Protein AF-A0A9Q8L6R6-F1 (afdb_monomer_lite)

Organism: Passalora fulva (NCBI:txid5499)

Sequence (302 aa):
MAATWIAVIFAATGVVAQDSPNANTATGTSAVSAAQATAATYNGSSKYKPGKYVRKHNPPVIYNANTNSRRLSYQKNLTKFYEDLENERLPQWSFITPNMTSDGHDTSVTTAGTWSKNFLQPLLSNEYFMRRTLVLLTFDENHTYNIGNRVFSILFGGAVPESLHGTTDKQYYNHYSDISTVEANWNLHTLGRWDVGANVFKIVADKTGDLYRACEGVSGDQPTTFLNSSFAGPFNTGFSSAAYPIPNLHAVSPNTGRTVLPSIAKQYRSSQDSTQMYYNDGVDIPDGQHPPKGYKVNTAAN

Radius of gyration: 20.0 Å; chains: 1; bounding box: 50×48×49 Å

Structure (mmCIF, N/CA/C/O backbone):
data_AF-A0A9Q8L6R6-F1
#
_entry.id   AF-A0A9Q8L6R6-F1
#
loop_
_atom_site.group_PDB
_atom_site.id
_atom_site.type_symbol
_atom_site.label_atom_id
_atom_site.label_alt_id
_atom_site.label_comp_id
_atom_site.label_asym_id
_atom_site.label_entity_id
_atom_site.label_seq_id
_atom_site.pdbx_PDB_ins_code
_atom_site.Cartn_x
_atom_site.Cartn_y
_atom_site.Cartn_z
_atom_site.occupancy
_atom_site.B_iso_or_equiv
_atom_site.auth_seq_id
_atom_site.auth_comp_id
_atom_site.auth_asym_id
_atom_site.auth_atom_id
_atom_site.pdbx_PDB_model_num
ATOM 1 N N . MET A 1 1 ? -13.011 -14.677 4.649 1.00 47.19 1 MET A N 1
ATOM 2 C CA . MET A 1 1 ? -14.022 -13.627 4.911 1.00 47.19 1 MET A CA 1
ATOM 3 C C . MET A 1 1 ? -13.336 -12.282 4.751 1.00 47.19 1 MET A C 1
ATOM 5 O O . MET A 1 1 ? -12.364 -12.059 5.459 1.00 47.19 1 MET A O 1
ATOM 9 N N . ALA A 1 2 ? -13.808 -11.425 3.847 1.00 58.88 2 ALA A N 1
ATOM 10 C CA . ALA A 1 2 ? -13.147 -10.157 3.545 1.00 58.88 2 ALA A CA 1
ATOM 11 C C . ALA A 1 2 ? -13.243 -9.160 4.715 1.00 58.88 2 ALA A C 1
ATOM 13 O O . ALA A 1 2 ? -14.306 -9.027 5.336 1.00 58.88 2 ALA A O 1
ATOM 14 N N . ALA A 1 3 ? -12.133 -8.515 5.065 1.00 50.66 3 ALA A N 1
ATOM 15 C CA . ALA A 1 3 ? -12.101 -7.347 5.945 1.00 50.66 3 ALA A CA 1
ATOM 16 C C . ALA A 1 3 ? -12.269 -6.055 5.128 1.00 50.66 3 ALA A C 1
ATOM 18 O O . ALA A 1 3 ? -11.857 -6.010 3.969 1.00 50.66 3 ALA A O 1
ATOM 19 N N . THR A 1 4 ? -12.836 -5.016 5.740 1.00 60.75 4 THR A N 1
ATOM 20 C CA . THR A 1 4 ? -12.685 -3.634 5.263 1.00 60.75 4 THR A CA 1
ATOM 21 C C . THR A 1 4 ? -11.256 -3.189 5.573 1.00 60.75 4 THR A C 1
ATOM 23 O O . THR A 1 4 ? -10.779 -3.431 6.678 1.00 60.75 4 THR A O 1
ATOM 26 N N . TRP A 1 5 ? -10.569 -2.549 4.631 1.00 44.69 5 TRP A N 1
ATOM 27 C CA . TRP A 1 5 ? -9.176 -2.122 4.773 1.00 44.69 5 TRP A CA 1
ATOM 28 C C . TRP A 1 5 ? -9.054 -0.598 4.795 1.00 44.69 5 TRP A C 1
ATOM 30 O O . TRP A 1 5 ? -9.571 0.087 3.909 1.00 44.69 5 TRP A O 1
ATOM 40 N N . ILE A 1 6 ? -8.340 -0.060 5.780 1.00 59.75 6 ILE A N 1
ATOM 41 C CA . ILE A 1 6 ? -8.005 1.362 5.856 1.00 59.75 6 ILE A CA 1
ATOM 42 C C . ILE A 1 6 ? -6.507 1.504 6.083 1.00 59.75 6 ILE A C 1
ATOM 44 O O . ILE A 1 6 ? -5.998 1.147 7.141 1.00 59.75 6 ILE A O 1
ATOM 48 N N . ALA A 1 7 ? -5.817 2.095 5.116 1.00 59.25 7 ALA A N 1
ATOM 49 C CA . ALA A 1 7 ? -4.458 2.571 5.307 1.00 59.25 7 ALA A CA 1
ATOM 50 C C . ALA A 1 7 ? -4.504 4.051 5.697 1.00 59.25 7 ALA A C 1
ATOM 52 O O . ALA A 1 7 ? -5.041 4.881 4.958 1.00 59.25 7 ALA A O 1
ATOM 53 N N . VAL A 1 8 ? -3.957 4.384 6.863 1.00 60.84 8 VAL A N 1
ATOM 54 C CA . VAL A 1 8 ? -3.665 5.758 7.272 1.00 60.84 8 VAL A CA 1
ATOM 55 C C . VAL A 1 8 ? -2.161 5.957 7.148 1.00 60.84 8 VAL A C 1
ATOM 57 O O . VAL A 1 8 ? -1.388 5.393 7.926 1.00 60.84 8 VAL A O 1
ATOM 60 N N . ILE A 1 9 ? -1.760 6.741 6.150 1.00 58.84 9 ILE A N 1
ATOM 61 C CA . ILE A 1 9 ? -0.358 6.934 5.781 1.00 58.84 9 ILE A CA 1
ATOM 62 C C . ILE A 1 9 ? 0.058 8.369 6.068 1.00 58.84 9 ILE A C 1
ATOM 64 O O . ILE A 1 9 ? -0.557 9.323 5.587 1.00 58.84 9 ILE A O 1
ATOM 68 N N . PHE A 1 10 ? 1.119 8.500 6.851 1.00 52.75 10 PHE A N 1
ATOM 69 C CA . PHE A 1 10 ? 1.768 9.756 7.199 1.00 52.75 10 PHE A CA 1
ATOM 70 C C . PHE A 1 10 ? 2.963 9.975 6.280 1.00 52.75 10 PHE A C 1
ATOM 72 O O . PHE A 1 10 ? 3.660 9.020 5.950 1.00 52.75 10 PHE A O 1
ATOM 79 N N . ALA A 1 11 ? 3.199 11.223 5.888 1.00 42.31 11 ALA A N 1
ATOM 80 C CA . ALA A 1 11 ? 4.440 11.585 5.232 1.00 42.31 11 ALA A CA 1
ATOM 81 C C . ALA A 1 11 ? 5.522 11.793 6.294 1.00 42.31 11 ALA A C 1
ATOM 83 O O . ALA A 1 11 ? 5.380 12.657 7.163 1.00 42.31 11 ALA A O 1
ATOM 84 N N . ALA A 1 12 ? 6.600 11.024 6.245 1.00 41.59 12 ALA A N 1
ATOM 85 C CA . ALA A 1 12 ? 7.816 11.394 6.935 1.00 41.59 12 ALA A CA 1
ATOM 86 C C . ALA A 1 12 ? 8.500 12.548 6.200 1.00 41.59 12 ALA A C 1
ATOM 88 O O . ALA A 1 12 ? 8.293 12.801 5.015 1.00 41.59 12 ALA A O 1
ATOM 89 N N . THR A 1 13 ? 9.268 13.323 6.954 1.00 36.75 13 THR A N 1
ATOM 90 C CA . THR A 1 13 ? 9.976 14.498 6.455 1.00 36.75 13 THR A CA 1
ATOM 91 C C . THR A 1 13 ? 10.922 14.126 5.313 1.00 36.75 13 THR A C 1
ATOM 93 O O . THR A 1 13 ? 11.750 13.236 5.485 1.00 36.75 13 THR A O 1
ATOM 96 N N . GLY A 1 14 ? 10.836 14.840 4.182 1.00 33.94 14 GLY A N 1
ATOM 97 C CA . GLY A 1 14 ? 11.663 14.527 3.020 1.00 33.94 14 GLY A CA 1
ATOM 98 C C . GLY A 1 14 ? 11.472 15.406 1.784 1.00 33.94 14 GLY A C 1
ATOM 99 O O . GLY A 1 14 ? 10.465 15.343 1.078 1.00 33.94 14 GLY A O 1
ATOM 100 N N . VAL A 1 15 ? 12.454 16.263 1.503 1.00 27.42 15 VAL A N 1
ATOM 101 C CA . VAL A 1 15 ? 12.431 17.253 0.418 1.00 27.42 15 VAL A CA 1
ATOM 102 C C . VAL A 1 15 ? 12.938 16.641 -0.889 1.00 27.42 15 VAL A C 1
ATOM 104 O O . VAL A 1 15 ? 14.123 16.367 -1.031 1.00 27.42 15 VAL A O 1
ATOM 107 N N . VAL A 1 16 ? 12.081 16.611 -1.909 1.00 26.94 16 VAL A N 1
ATOM 108 C CA . VAL A 1 16 ? 12.491 17.099 -3.232 1.00 26.94 16 VAL A CA 1
ATOM 109 C C . VAL A 1 16 ? 11.616 18.308 -3.521 1.00 26.94 16 VAL A C 1
ATOM 111 O O . VAL A 1 16 ? 10.394 18.196 -3.659 1.00 26.94 16 VAL A O 1
ATOM 114 N N . ALA A 1 17 ? 12.233 19.487 -3.551 1.00 28.95 17 ALA A N 1
ATOM 115 C CA . ALA A 1 17 ? 11.620 20.657 -4.147 1.00 28.95 17 ALA A CA 1
ATOM 116 C C . ALA A 1 17 ? 11.376 20.329 -5.627 1.00 28.95 17 ALA A C 1
ATOM 118 O O . ALA A 1 17 ? 12.315 20.202 -6.405 1.00 28.95 17 ALA A O 1
ATOM 119 N N . GLN A 1 18 ? 10.117 20.136 -6.019 1.00 29.48 18 GLN A N 1
ATOM 120 C CA . GLN A 1 18 ? 9.732 20.346 -7.408 1.00 29.48 18 GLN A CA 1
ATOM 121 C C . GLN A 1 18 ? 9.341 21.814 -7.526 1.00 29.48 18 GLN A C 1
ATOM 123 O O . GLN A 1 18 ? 8.323 22.228 -6.971 1.00 29.48 18 GLN A O 1
ATOM 128 N N . ASP A 1 19 ? 10.141 22.577 -8.266 1.00 28.47 19 ASP A N 1
ATOM 129 C CA . ASP A 1 19 ? 10.035 24.030 -8.462 1.00 28.47 19 ASP A CA 1
ATOM 130 C C . ASP A 1 19 ? 8.742 24.511 -9.150 1.00 28.47 19 ASP A C 1
ATOM 132 O O . ASP A 1 19 ? 8.650 25.661 -9.568 1.00 28.47 19 ASP A O 1
ATOM 136 N N . SER A 1 20 ? 7.701 23.682 -9.276 1.00 28.38 20 SER A N 1
ATOM 137 C CA . SER A 1 20 ? 6.391 24.094 -9.799 1.00 28.38 20 SER A CA 1
ATOM 138 C C . SER A 1 20 ? 5.283 23.070 -9.490 1.00 28.38 20 SER A C 1
ATOM 140 O O . SER A 1 20 ? 4.836 22.356 -10.390 1.00 28.38 20 SER A O 1
ATOM 142 N N . PRO A 1 21 ? 4.732 23.016 -8.260 1.00 34.41 21 PRO A N 1
ATOM 143 C CA . PRO A 1 21 ? 3.568 22.170 -7.950 1.00 34.41 21 PRO A CA 1
ATOM 144 C C . PRO A 1 21 ? 2.279 22.612 -8.677 1.00 34.41 21 PRO A C 1
ATOM 146 O O . PRO A 1 21 ? 1.278 21.896 -8.664 1.00 34.41 21 PRO A O 1
ATOM 149 N N . ASN A 1 22 ? 2.303 23.777 -9.336 1.00 33.28 22 ASN A N 1
ATOM 150 C CA . ASN A 1 22 ? 1.137 24.426 -9.937 1.00 33.28 22 ASN A CA 1
ATOM 151 C C . ASN A 1 22 ? 0.990 24.201 -11.451 1.00 33.28 22 ASN A C 1
ATOM 153 O O . ASN A 1 22 ? -0.008 24.632 -12.018 1.00 33.28 22 ASN A O 1
ATOM 157 N N . ALA A 1 23 ? 1.942 23.545 -12.123 1.00 27.45 23 ALA A N 1
ATOM 158 C CA . ALA A 1 23 ? 1.936 23.477 -13.589 1.00 27.45 23 ALA A CA 1
ATOM 159 C C . ALA A 1 23 ? 0.941 22.456 -14.180 1.00 27.45 23 ALA A C 1
ATOM 161 O O . ALA A 1 23 ? 0.665 22.507 -15.371 1.00 27.45 23 ALA A O 1
ATOM 162 N N . ASN A 1 24 ? 0.379 21.550 -13.368 1.00 30.48 24 ASN A N 1
ATOM 163 C CA . ASN A 1 24 ? -0.589 20.533 -13.814 1.00 30.48 24 ASN A CA 1
ATOM 164 C C . ASN A 1 24 ? -1.697 20.271 -12.773 1.00 30.48 24 ASN A C 1
ATOM 166 O O . ASN A 1 24 ? -2.185 19.145 -12.637 1.00 30.48 24 ASN A O 1
ATOM 170 N 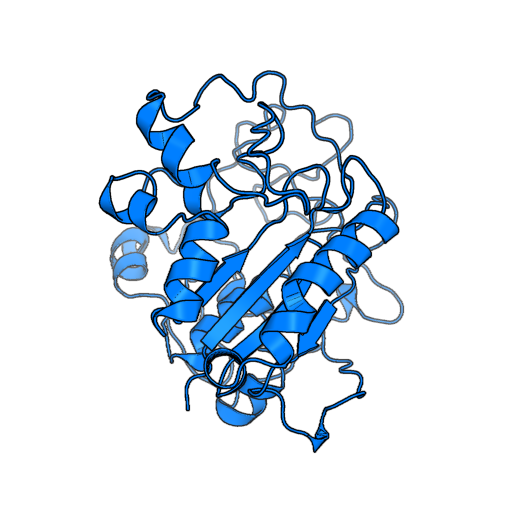N . THR A 1 25 ? -2.064 21.282 -11.978 1.00 29.42 25 THR A N 1
ATOM 171 C CA . THR A 1 25 ? -3.251 21.212 -11.115 1.00 29.42 25 THR A CA 1
ATOM 172 C C . THR A 1 25 ? -4.482 20.943 -11.974 1.00 29.42 25 THR A C 1
ATOM 174 O O . THR A 1 25 ? -4.606 21.486 -13.067 1.00 29.42 25 THR A O 1
ATOM 177 N N . ALA A 1 26 ? -5.394 20.091 -11.493 1.00 27.12 26 ALA A N 1
ATOM 178 C CA . ALA A 1 26 ? -6.715 19.937 -12.092 1.00 27.12 26 ALA A CA 1
ATOM 179 C C . ALA A 1 26 ? -7.306 21.342 -12.299 1.00 27.12 26 ALA A C 1
ATOM 181 O O . ALA A 1 26 ? -7.561 22.057 -11.330 1.00 27.12 26 ALA A O 1
ATOM 182 N N . THR A 1 27 ? -7.428 21.761 -13.559 1.00 27.31 27 THR A N 1
ATOM 183 C CA . THR A 1 27 ? -7.609 23.156 -13.994 1.00 27.31 27 THR A CA 1
ATOM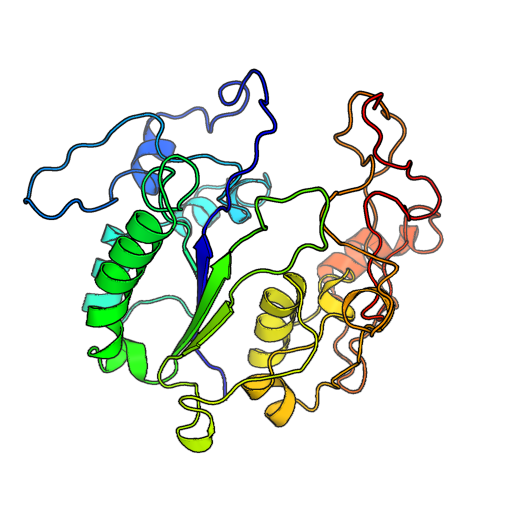 184 C C . THR A 1 27 ? -9.038 23.668 -13.795 1.00 27.31 27 THR A C 1
ATOM 186 O O . THR A 1 27 ? -9.594 24.364 -14.638 1.00 27.31 27 THR A O 1
ATOM 189 N N . GLY A 1 28 ? -9.659 23.334 -12.667 1.00 25.95 28 GLY A N 1
ATOM 190 C CA . GLY A 1 28 ? -10.978 23.821 -12.302 1.00 25.95 28 GLY A CA 1
ATOM 191 C C . GLY A 1 28 ? -11.103 23.952 -10.794 1.00 25.95 28 GLY A C 1
ATOM 192 O O . GLY A 1 28 ? -11.046 22.965 -10.061 1.00 25.95 28 GLY A O 1
ATOM 193 N N . THR A 1 29 ? -11.338 25.178 -10.337 1.00 30.89 29 THR A N 1
ATOM 194 C CA . THR A 1 29 ? -11.596 25.577 -8.943 1.00 30.89 29 THR A CA 1
ATOM 195 C C . THR A 1 29 ? -12.694 24.733 -8.268 1.00 30.89 29 THR A C 1
ATOM 197 O O . THR A 1 29 ? -12.720 24.598 -7.045 1.00 30.89 29 THR A O 1
ATOM 200 N N . SER A 1 30 ? -13.571 24.112 -9.063 1.00 32.19 30 SER A N 1
ATOM 201 C CA . SER A 1 30 ? -14.653 23.209 -8.653 1.00 32.19 30 SER A CA 1
ATOM 202 C C . SER A 1 30 ? -14.209 21.777 -8.304 1.00 32.19 30 SER A C 1
ATOM 204 O O . SER A 1 30 ? -14.839 21.137 -7.469 1.00 32.19 30 SER A O 1
ATOM 206 N N . ALA A 1 31 ? -13.122 21.260 -8.887 1.00 30.58 31 ALA A N 1
ATOM 207 C CA . ALA A 1 31 ? -12.607 19.917 -8.575 1.00 30.58 31 ALA A CA 1
ATOM 208 C C . ALA A 1 31 ? -11.730 19.915 -7.308 1.00 30.58 31 ALA A C 1
ATOM 210 O O . ALA A 1 31 ? -11.707 18.953 -6.543 1.00 30.58 31 ALA A O 1
ATOM 211 N N . VAL A 1 32 ? -11.049 21.037 -7.064 1.00 31.55 32 VAL A N 1
ATOM 212 C CA . VAL A 1 32 ? -10.181 21.277 -5.902 1.00 31.55 32 VAL A CA 1
ATOM 213 C C . VAL A 1 32 ? -10.998 21.451 -4.613 1.00 31.55 32 VAL A C 1
ATOM 215 O O . VAL A 1 32 ? -10.617 20.947 -3.559 1.00 31.55 32 VAL A O 1
ATOM 218 N N . SER A 1 33 ? -12.173 22.078 -4.699 1.00 29.05 33 SER A N 1
ATOM 219 C CA . SER A 1 33 ? -13.068 22.308 -3.555 1.00 29.05 33 SER A CA 1
ATOM 220 C C . SER A 1 33 ? -13.707 21.022 -3.004 1.00 29.05 33 SER A C 1
ATOM 222 O O . SER A 1 33 ? -13.964 20.942 -1.804 1.00 29.05 33 SER A O 1
ATOM 224 N N . ALA A 1 34 ? -13.884 19.981 -3.825 1.00 32.78 34 ALA A N 1
ATOM 225 C CA . ALA A 1 34 ? -14.438 18.699 -3.380 1.00 32.78 34 ALA A CA 1
ATOM 226 C C . ALA A 1 34 ? -13.438 17.865 -2.549 1.00 32.78 34 ALA A C 1
ATOM 228 O O . ALA A 1 34 ? -13.813 17.289 -1.525 1.00 32.78 34 ALA A O 1
ATOM 229 N N . ALA A 1 35 ? -12.154 17.855 -2.930 1.00 31.38 35 ALA A N 1
ATOM 230 C CA . ALA A 1 35 ? -11.113 17.101 -2.223 1.00 31.38 35 ALA A CA 1
ATOM 231 C C . ALA A 1 35 ? -10.541 17.840 -0.992 1.00 31.38 35 ALA A C 1
ATOM 233 O O . ALA A 1 35 ? -10.073 17.197 -0.056 1.00 31.38 35 ALA A O 1
ATOM 234 N N . GLN A 1 36 ? -10.588 19.180 -0.958 1.00 35.06 36 GLN A N 1
ATOM 235 C CA . GLN A 1 36 ? -9.862 19.989 0.039 1.00 35.06 36 GLN A CA 1
ATOM 236 C C . GLN A 1 36 ? -10.677 20.514 1.227 1.00 35.06 36 GLN A C 1
ATOM 238 O O . GLN A 1 36 ? -10.094 21.115 2.128 1.00 35.06 36 GLN A O 1
ATOM 243 N N . ALA A 1 37 ? -11.998 20.332 1.277 1.00 28.77 37 ALA A N 1
ATOM 244 C CA . ALA A 1 37 ? -12.793 21.101 2.233 1.00 28.77 37 ALA A CA 1
ATOM 245 C C . ALA A 1 37 ? -12.561 20.769 3.723 1.00 28.77 37 ALA A C 1
ATOM 247 O O . ALA A 1 37 ? -12.892 21.612 4.550 1.00 28.77 37 ALA A O 1
ATOM 248 N N . THR A 1 38 ? -12.034 19.604 4.133 1.00 37.09 38 THR A N 1
ATOM 249 C CA . THR A 1 38 ? -12.224 19.189 5.542 1.00 37.09 38 THR A CA 1
ATOM 250 C C . THR A 1 38 ? -11.038 18.429 6.142 1.00 37.09 38 THR A C 1
ATOM 252 O O . THR A 1 38 ? -11.041 17.205 6.264 1.00 37.09 38 THR A O 1
ATOM 255 N N . ALA A 1 39 ? -10.039 19.182 6.597 1.00 31.67 39 ALA A N 1
ATOM 256 C CA . ALA A 1 39 ? -9.386 18.860 7.859 1.00 31.67 39 ALA A CA 1
ATOM 257 C C . ALA A 1 39 ? -10.134 19.646 8.943 1.00 31.67 39 ALA A C 1
ATOM 259 O O . ALA A 1 39 ? -10.046 20.872 8.996 1.00 31.67 39 ALA A O 1
ATOM 260 N N . ALA A 1 40 ? -10.935 18.961 9.758 1.00 32.47 40 ALA A N 1
ATOM 261 C CA . ALA A 1 40 ? -11.597 19.593 10.888 1.00 32.47 40 ALA A CA 1
ATOM 262 C C . ALA A 1 40 ? -10.538 19.946 11.942 1.00 32.47 40 ALA A C 1
ATOM 264 O O . ALA A 1 40 ? -9.970 19.064 12.582 1.00 32.47 40 ALA A O 1
ATOM 265 N N . THR A 1 41 ? -10.259 21.234 12.138 1.00 33.19 41 THR A N 1
ATOM 266 C CA . THR A 1 41 ? -9.715 21.695 13.417 1.00 33.19 41 THR A CA 1
ATOM 267 C C . THR A 1 41 ? -10.865 21.801 14.409 1.00 33.19 41 THR A C 1
ATOM 269 O O . THR A 1 41 ? -11.880 22.435 14.117 1.00 33.19 41 THR A O 1
ATOM 272 N N . TYR A 1 42 ? -10.686 21.184 15.573 1.00 36.09 42 TYR A N 1
ATOM 273 C CA . TYR A 1 42 ? -11.528 21.274 16.763 1.00 36.09 42 TYR A CA 1
ATOM 274 C C . TYR A 1 42 ? -11.700 22.743 17.199 1.00 36.09 42 TYR A C 1
ATOM 276 O O . TYR A 1 42 ? -10.917 23.227 18.006 1.00 36.09 42 TYR A O 1
ATOM 284 N N . ASN A 1 43 ? -12.635 23.484 16.581 1.00 32.53 43 ASN A N 1
ATOM 285 C CA . ASN A 1 43 ? -13.315 24.667 17.148 1.00 32.53 43 ASN A CA 1
ATOM 286 C C . ASN A 1 43 ? -14.445 25.252 16.260 1.00 32.53 43 ASN A C 1
ATOM 288 O O . ASN A 1 43 ? -14.659 26.464 16.232 1.00 32.53 43 ASN A O 1
ATOM 292 N N . GLY A 1 44 ? -15.148 24.433 15.468 1.00 34.66 44 GLY A N 1
ATOM 293 C CA . GLY A 1 44 ? -16.364 24.886 14.763 1.00 34.66 44 GLY A CA 1
ATOM 294 C C . GLY A 1 44 ? -16.180 26.018 13.738 1.00 34.66 44 GLY A C 1
ATOM 295 O O . GLY A 1 44 ? -17.154 26.651 13.350 1.00 34.66 44 GLY A O 1
ATOM 296 N N . SER A 1 45 ? -14.955 26.287 13.276 1.00 32.66 45 SER A N 1
ATOM 297 C CA . SER A 1 45 ? -14.673 27.283 12.234 1.00 32.66 45 SER A CA 1
ATOM 298 C C . SER A 1 45 ? -13.966 26.619 11.053 1.00 32.66 45 SER A C 1
ATOM 300 O O . SER A 1 45 ? -12.846 26.126 11.203 1.00 32.66 45 SER A O 1
ATOM 302 N N . SER A 1 46 ? -14.581 26.628 9.867 1.00 35.81 46 SER A N 1
ATOM 303 C CA . SER A 1 46 ? -13.963 26.179 8.615 1.00 35.81 46 SER A CA 1
ATOM 304 C C . SER A 1 46 ? -12.863 27.155 8.188 1.00 35.81 46 SER A C 1
ATOM 306 O O . SER A 1 46 ? -13.088 28.072 7.400 1.00 35.81 46 SER A O 1
ATOM 308 N N . LYS A 1 47 ? -11.649 26.988 8.714 1.00 36.31 47 LYS A N 1
ATOM 309 C CA . LYS A 1 47 ? -10.472 27.706 8.213 1.00 36.31 47 LYS A CA 1
ATOM 310 C C . LYS A 1 47 ? -9.762 26.843 7.176 1.00 36.31 47 LYS A C 1
ATOM 312 O O . LYS A 1 47 ? -8.723 26.253 7.460 1.00 36.31 47 LYS A O 1
ATOM 317 N N . TYR A 1 48 ? -10.330 26.778 5.971 1.00 37.81 48 TYR A N 1
ATOM 318 C CA . TYR A 1 48 ? -9.582 26.383 4.776 1.00 37.81 48 TYR A CA 1
ATOM 319 C C . TYR A 1 48 ? -8.278 27.194 4.739 1.00 37.81 48 TYR A C 1
ATOM 321 O O . TYR A 1 48 ? -8.310 28.425 4.697 1.00 37.81 48 TYR A O 1
ATOM 329 N N . LYS A 1 49 ? -7.131 26.511 4.814 1.00 40.44 49 LYS A N 1
ATOM 330 C CA . LYS A 1 49 ? -5.821 27.112 4.559 1.00 40.44 49 LYS A CA 1
ATOM 331 C C . LYS A 1 49 ? -5.326 26.591 3.207 1.00 40.44 49 LYS A C 1
ATOM 333 O O . LYS A 1 49 ? -4.992 25.405 3.127 1.00 40.44 49 LYS A O 1
ATOM 338 N N . PRO A 1 50 ? -5.278 27.435 2.160 1.00 44.66 50 PRO A N 1
ATOM 339 C CA . PRO A 1 50 ? -4.595 27.098 0.916 1.00 44.66 50 PRO A CA 1
ATOM 340 C C . PRO A 1 50 ? -3.197 26.523 1.198 1.00 44.66 50 PRO A C 1
ATOM 342 O O . PRO A 1 50 ? -2.503 26.999 2.097 1.00 44.66 50 PRO A O 1
ATOM 345 N N . GLY A 1 51 ? -2.783 25.500 0.444 1.00 52.69 51 GLY A N 1
ATOM 346 C CA . GLY A 1 51 ? -1.408 24.979 0.483 1.00 52.69 51 GLY A CA 1
ATOM 347 C C . GLY A 1 51 ? -1.106 23.874 1.505 1.00 52.69 51 GLY A C 1
ATOM 348 O O . GLY A 1 51 ? 0.061 23.568 1.714 1.00 52.69 51 GLY A O 1
ATOM 349 N N . LYS A 1 52 ? -2.112 23.262 2.149 1.00 64.62 52 LYS A N 1
ATOM 350 C CA . LYS A 1 52 ? -1.900 22.135 3.092 1.00 64.62 52 LYS A CA 1
ATOM 351 C C . LYS A 1 52 ? -2.174 20.742 2.526 1.00 64.62 52 LYS A C 1
ATOM 353 O O . LYS A 1 52 ? -1.813 19.753 3.154 1.00 64.62 52 LYS A O 1
ATOM 358 N N . TYR A 1 53 ? -2.771 20.662 1.342 1.00 69.56 53 TYR A N 1
ATOM 359 C CA . TYR A 1 53 ? -2.838 19.438 0.550 1.00 69.56 53 TYR A CA 1
ATOM 360 C C . TYR A 1 53 ? -1.711 19.445 -0.481 1.00 69.56 53 TYR A C 1
ATOM 362 O O . TYR A 1 53 ? -1.526 20.450 -1.169 1.00 69.56 53 TYR A O 1
ATOM 370 N N . VAL A 1 54 ? -1.022 18.315 -0.640 1.00 68.12 54 VAL A N 1
ATOM 371 C CA . VAL A 1 54 ? -0.034 18.123 -1.704 1.00 68.12 54 VAL A CA 1
ATOM 372 C C . VAL A 1 54 ? -0.373 16.879 -2.517 1.00 68.12 54 VAL A C 1
ATOM 374 O O . VAL A 1 54 ? -0.582 15.795 -1.978 1.00 68.12 54 VAL A O 1
ATOM 377 N N . ARG A 1 55 ? -0.409 17.030 -3.847 1.00 73.00 55 ARG A N 1
ATOM 378 C CA . ARG A 1 55 ? -0.739 15.939 -4.781 1.00 73.00 55 ARG A CA 1
ATOM 379 C C . ARG A 1 55 ? 0.190 14.733 -4.620 1.00 73.00 55 ARG A C 1
ATOM 381 O O . ARG A 1 55 ? -0.260 13.602 -4.766 1.00 73.00 55 ARG A O 1
ATOM 388 N N . LYS A 1 56 ? 1.464 14.980 -4.293 1.00 72.56 56 LYS A N 1
ATOM 389 C CA . LYS A 1 56 ? 2.481 13.940 -4.095 1.00 72.56 56 LYS A CA 1
ATOM 390 C C . LYS A 1 56 ? 2.139 12.944 -2.977 1.00 72.56 56 LYS A C 1
ATOM 392 O O . LYS A 1 56 ? 2.569 11.806 -3.072 1.00 72.56 56 LYS A O 1
ATOM 397 N N . HIS A 1 57 ? 1.319 13.324 -1.990 1.00 75.31 57 HIS A N 1
ATOM 398 C CA . HIS A 1 57 ? 0.878 12.422 -0.914 1.00 75.31 57 HIS A CA 1
ATOM 399 C C . HIS A 1 57 ? -0.524 11.827 -1.163 1.00 75.31 57 HIS A C 1
ATOM 401 O O . HIS A 1 57 ? -1.122 11.257 -0.262 1.00 75.31 57 HIS A O 1
ATOM 407 N N . ASN A 1 58 ? -1.089 11.950 -2.371 1.00 76.00 58 ASN A N 1
ATOM 408 C CA . ASN A 1 58 ? -2.352 11.304 -2.753 1.00 76.00 58 ASN A CA 1
ATOM 409 C C . ASN A 1 58 ? -2.111 10.420 -3.990 1.00 76.00 58 ASN A C 1
ATOM 411 O O . ASN A 1 58 ? -2.390 10.843 -5.116 1.00 76.00 58 ASN A O 1
ATOM 415 N N . PRO A 1 59 ? -1.579 9.195 -3.813 1.00 79.25 59 PRO A N 1
ATOM 416 C CA . PRO A 1 59 ? -1.183 8.342 -4.930 1.00 79.25 59 PRO A CA 1
ATOM 417 C C . PRO A 1 59 ? -2.290 8.085 -5.968 1.00 79.25 59 PRO A C 1
ATOM 419 O O . PRO A 1 59 ? -1.997 8.163 -7.166 1.00 79.25 59 PRO A O 1
ATOM 422 N N . PRO A 1 60 ? -3.570 7.857 -5.586 1.00 75.81 60 PRO A N 1
ATOM 423 C CA . PRO A 1 60 ? -4.636 7.643 -6.562 1.00 75.81 60 PRO A CA 1
ATOM 424 C C . PRO A 1 60 ? -4.778 8.754 -7.609 1.00 75.81 60 PRO A C 1
ATOM 426 O O . PRO A 1 60 ? -5.012 8.440 -8.776 1.00 75.81 60 PRO A O 1
ATOM 429 N N . VAL A 1 61 ? -4.603 10.031 -7.247 1.00 76.81 61 VAL A N 1
ATOM 430 C CA . VAL A 1 61 ? -4.795 11.165 -8.177 1.00 76.81 61 VAL A CA 1
ATOM 431 C C . VAL A 1 61 ? -3.573 11.457 -9.060 1.00 76.81 61 VAL A C 1
ATOM 433 O O . VAL A 1 61 ? -3.616 12.313 -9.950 1.00 76.81 61 VAL A O 1
ATOM 436 N N . ILE A 1 62 ? -2.449 10.774 -8.836 1.00 75.94 62 ILE A N 1
ATOM 437 C CA . ILE A 1 62 ? -1.239 10.970 -9.647 1.00 75.94 62 ILE A CA 1
ATOM 438 C C . ILE A 1 62 ? -1.483 10.502 -11.091 1.00 75.94 62 ILE A C 1
ATOM 440 O O . ILE A 1 62 ? -0.996 11.124 -12.033 1.00 75.94 62 ILE A O 1
ATOM 444 N N . TYR A 1 63 ? -2.320 9.484 -11.288 1.00 75.00 63 TYR A N 1
ATOM 445 C CA . TYR A 1 63 ? -2.579 8.892 -12.598 1.00 75.00 63 TYR A CA 1
ATOM 446 C C . TYR A 1 63 ? -3.774 9.535 -13.310 1.00 75.00 63 TYR A C 1
ATOM 448 O O . TYR A 1 63 ? -4.883 9.554 -12.779 1.00 75.00 63 TYR A O 1
ATOM 456 N N . ASN A 1 64 ? -3.593 9.959 -14.567 1.00 77.75 64 ASN A N 1
ATOM 457 C CA . ASN A 1 64 ? -4.665 10.552 -15.389 1.00 77.75 64 ASN A CA 1
ATOM 458 C C . ASN A 1 64 ? -5.888 9.629 -15.555 1.00 77.75 64 ASN A C 1
ATOM 460 O O . ASN A 1 64 ? -7.018 10.093 -15.659 1.00 77.75 64 ASN A O 1
ATOM 464 N N . ALA A 1 65 ? -5.699 8.307 -15.522 1.00 77.25 65 ALA A N 1
ATOM 465 C CA . ALA A 1 65 ? -6.812 7.353 -15.552 1.00 77.25 65 ALA A CA 1
ATOM 466 C C . ALA A 1 65 ? -7.790 7.521 -14.365 1.00 77.25 65 ALA A C 1
ATOM 468 O O . ALA A 1 65 ? -8.953 7.117 -14.454 1.00 77.25 65 ALA A O 1
ATOM 469 N N . ASN A 1 66 ? -7.339 8.154 -13.278 1.00 74.19 66 ASN A N 1
ATOM 470 C CA . ASN A 1 66 ? -8.094 8.395 -12.054 1.00 74.19 66 ASN A CA 1
ATOM 471 C C . ASN A 1 66 ? -8.616 9.836 -11.920 1.00 74.19 66 ASN A C 1
ATOM 473 O O . ASN A 1 66 ? -9.107 10.201 -10.853 1.00 74.19 66 ASN A O 1
ATOM 477 N N . THR A 1 67 ? -8.556 10.653 -12.978 1.00 78.88 67 THR A N 1
ATOM 478 C CA . THR A 1 67 ? -8.977 12.067 -12.927 1.00 78.88 67 THR A CA 1
ATOM 479 C C . THR A 1 67 ? -10.280 12.370 -13.674 1.00 78.88 67 THR A C 1
ATOM 481 O O . THR A 1 67 ? -10.683 13.527 -13.756 1.00 78.88 67 THR A O 1
ATOM 484 N N . ASN A 1 68 ? -11.001 11.360 -14.175 1.00 81.12 68 ASN A N 1
ATOM 485 C CA . ASN A 1 68 ? -12.368 11.569 -14.674 1.00 81.12 68 ASN A CA 1
ATOM 486 C C . ASN A 1 68 ? -13.364 11.804 -13.522 1.00 81.12 68 ASN A C 1
ATOM 488 O O . ASN A 1 68 ? -13.114 11.397 -12.387 1.00 81.12 68 ASN A O 1
ATOM 492 N N . SER A 1 69 ? -14.526 12.398 -13.815 1.00 80.44 69 SER A N 1
ATOM 493 C CA . SER A 1 69 ? -15.513 12.802 -12.799 1.00 80.44 69 SER A CA 1
ATOM 494 C C . SER A 1 69 ? -15.924 11.671 -11.853 1.00 80.44 69 SER A C 1
ATOM 496 O O . SER A 1 69 ? -16.045 11.885 -10.649 1.00 80.44 69 SER A O 1
ATOM 498 N N . ARG A 1 70 ? -16.083 10.444 -12.367 1.00 79.81 70 ARG A N 1
ATOM 499 C CA . ARG A 1 70 ? -16.420 9.282 -11.536 1.00 79.81 70 ARG A CA 1
ATOM 500 C C . ARG A 1 70 ? -15.271 8.912 -10.598 1.00 79.81 70 ARG A C 1
ATOM 502 O O . ARG A 1 70 ? -15.510 8.673 -9.421 1.00 79.81 70 ARG A O 1
ATOM 509 N N . ARG A 1 71 ? -14.031 8.877 -11.083 1.00 79.38 71 ARG A N 1
ATOM 510 C CA . ARG A 1 71 ? -12.853 8.545 -10.262 1.00 79.38 71 ARG A CA 1
ATOM 511 C C . ARG A 1 71 ? -12.552 9.623 -9.224 1.00 79.38 71 ARG A C 1
ATOM 513 O O . ARG A 1 71 ? -12.243 9.286 -8.086 1.00 79.38 71 ARG A O 1
ATOM 520 N N . LEU A 1 72 ? -12.724 10.893 -9.584 1.00 78.75 72 LEU A N 1
ATOM 521 C CA . LEU A 1 72 ? -12.619 12.010 -8.647 1.00 78.75 72 LEU A CA 1
ATOM 522 C C . LEU A 1 72 ? -13.700 11.948 -7.559 1.00 78.75 72 LEU A C 1
ATOM 524 O O . LEU A 1 72 ? -13.418 12.295 -6.420 1.00 78.75 72 LEU A O 1
ATOM 528 N N . SER A 1 73 ? -14.899 11.430 -7.854 1.00 78.38 73 SER A N 1
ATOM 529 C CA . SER A 1 73 ? -15.953 11.258 -6.836 1.00 78.38 73 SER A CA 1
ATOM 530 C C . SER A 1 73 ? -15.595 10.258 -5.722 1.00 78.38 73 SER A C 1
ATOM 532 O O . SER A 1 73 ? -16.199 10.284 -4.650 1.00 78.38 73 SER A O 1
ATOM 534 N N . TYR A 1 74 ? -14.596 9.397 -5.950 1.00 76.62 74 TYR A N 1
ATOM 535 C CA . TYR A 1 74 ? -14.060 8.483 -4.936 1.00 76.62 74 TYR A CA 1
ATOM 536 C C . TYR A 1 74 ? -12.985 9.132 -4.055 1.00 76.62 74 TYR A C 1
ATOM 538 O O . TYR A 1 74 ? -12.630 8.576 -3.021 1.00 76.62 74 TYR A O 1
ATOM 546 N N . GLN A 1 75 ? -12.480 10.307 -4.434 1.00 78.75 75 GLN A N 1
ATOM 547 C CA . GLN A 1 75 ? -11.460 11.041 -3.690 1.00 78.75 75 GLN A CA 1
ATOM 548 C C . GLN A 1 75 ? -12.149 12.028 -2.753 1.00 78.75 75 GLN A C 1
ATOM 550 O O . GLN A 1 75 ? -12.528 13.137 -3.131 1.00 78.75 75 GLN A O 1
ATOM 555 N N . LYS A 1 76 ? -12.370 11.568 -1.526 1.00 74.81 76 LYS A N 1
ATOM 556 C CA . LYS A 1 76 ? -13.195 12.243 -0.529 1.00 74.81 76 LYS A CA 1
ATOM 557 C C . LYS A 1 76 ? -12.340 12.911 0.545 1.00 74.81 76 LYS A C 1
ATOM 559 O O . LYS A 1 76 ? -11.242 12.463 0.858 1.00 74.81 76 LYS A O 1
ATOM 564 N N . ASN A 1 77 ? -12.880 13.973 1.129 1.00 74.69 77 ASN A N 1
ATOM 565 C CA . ASN A 1 77 ? -12.334 14.608 2.325 1.00 74.69 77 ASN A CA 1
ATOM 566 C C . ASN A 1 77 ? -12.903 13.956 3.605 1.00 74.69 77 ASN A C 1
ATOM 568 O O . ASN A 1 77 ? -13.836 13.150 3.537 1.00 74.69 77 ASN A O 1
ATOM 572 N N . LEU A 1 78 ? -12.373 14.313 4.781 1.00 78.25 78 LEU A N 1
ATOM 573 C CA . LEU A 1 78 ? -12.798 13.677 6.036 1.00 78.25 78 LEU A CA 1
ATOM 574 C C . LEU A 1 78 ? -14.251 13.963 6.441 1.00 78.25 78 LEU A C 1
ATOM 576 O O . LEU A 1 78 ? -14.835 13.167 7.160 1.00 78.25 78 LEU A O 1
ATOM 580 N N . THR A 1 79 ? -14.887 15.034 5.976 1.00 78.69 79 THR A N 1
ATOM 581 C CA . THR A 1 79 ? -16.313 15.261 6.247 1.00 78.69 79 THR A CA 1
ATOM 582 C C . THR A 1 79 ? -17.171 14.286 5.481 1.00 78.69 79 THR A C 1
ATOM 584 O O . THR A 1 79 ? -18.120 13.762 6.049 1.00 78.69 79 THR A O 1
ATOM 587 N N . LYS A 1 80 ? -16.819 13.977 4.230 1.00 78.94 80 LYS A N 1
ATOM 588 C CA . LYS A 1 80 ? -17.482 12.891 3.508 1.00 78.94 80 LYS A CA 1
ATOM 589 C C . LYS A 1 80 ? -17.192 11.527 4.133 1.00 78.94 80 LYS A C 1
ATOM 591 O O . LYS A 1 80 ? -18.091 10.701 4.157 1.00 78.94 80 LYS A O 1
ATOM 596 N N . PHE A 1 81 ? -16.002 11.315 4.698 1.00 81.62 81 PHE A N 1
ATOM 597 C CA . PHE A 1 81 ? -15.722 10.117 5.497 1.00 81.62 81 PHE A CA 1
ATOM 598 C C . PHE A 1 81 ? -16.642 10.013 6.723 1.00 81.62 81 PHE A C 1
ATOM 600 O O . PHE A 1 81 ? -17.224 8.959 6.939 1.00 81.62 81 PHE A O 1
ATOM 607 N N . TYR A 1 82 ? -16.817 11.088 7.501 1.00 82.12 82 TYR A N 1
ATOM 608 C CA . TYR A 1 82 ? -17.711 11.067 8.664 1.00 82.12 82 TYR A CA 1
ATOM 609 C C . TYR A 1 82 ? -19.188 10.939 8.272 1.00 82.12 82 TYR A C 1
ATOM 611 O O . TYR A 1 82 ? -19.920 10.218 8.939 1.00 82.12 82 TYR A O 1
ATOM 619 N N . GLU A 1 83 ? -19.613 11.557 7.165 1.00 83.56 83 GLU A N 1
ATOM 620 C CA . GLU A 1 83 ? -20.952 11.347 6.600 1.00 83.56 83 GLU A CA 1
ATOM 621 C C . GLU A 1 83 ? -21.153 9.873 6.207 1.00 83.56 83 GLU A C 1
ATOM 623 O O . GLU A 1 83 ? -22.177 9.271 6.528 1.00 83.56 83 GLU A O 1
ATOM 628 N N . ASP A 1 84 ? -20.174 9.267 5.532 1.00 83.56 84 ASP A N 1
ATOM 629 C CA . ASP A 1 84 ? -20.222 7.851 5.175 1.00 83.56 84 ASP A CA 1
ATOM 630 C C . ASP A 1 84 ? -20.169 6.952 6.427 1.00 83.56 84 ASP A C 1
ATOM 632 O O . ASP A 1 84 ? -20.817 5.913 6.444 1.00 83.56 84 ASP A O 1
ATOM 636 N N . LEU A 1 85 ? -19.443 7.330 7.483 1.00 85.19 85 LEU A N 1
ATOM 637 C CA . LEU A 1 85 ? -19.403 6.602 8.756 1.00 85.19 85 LEU A CA 1
ATOM 638 C C . LEU A 1 85 ? -20.763 6.625 9.466 1.00 85.19 85 LEU A C 1
ATOM 640 O O . LEU A 1 85 ? -21.250 5.570 9.859 1.00 85.19 85 LEU A O 1
ATOM 644 N N . GLU A 1 86 ? -21.376 7.804 9.605 1.00 92.44 86 GLU A N 1
ATOM 645 C CA . GLU A 1 86 ? -22.676 7.996 10.268 1.00 92.44 86 GLU A CA 1
ATOM 646 C C . GLU A 1 86 ? -23.803 7.246 9.553 1.00 92.44 86 GLU A C 1
ATOM 648 O O . GLU A 1 86 ? -24.712 6.722 10.186 1.00 92.44 86 GLU A O 1
ATOM 653 N N . ASN A 1 87 ? -23.722 7.162 8.225 1.00 92.88 87 ASN A N 1
ATOM 654 C CA . ASN A 1 87 ? -24.722 6.482 7.410 1.00 92.88 87 ASN A CA 1
ATOM 655 C C . ASN A 1 87 ? -24.362 5.024 7.083 1.00 92.88 87 ASN A C 1
ATOM 657 O O . ASN A 1 87 ? -24.995 4.443 6.206 1.00 92.88 87 ASN A O 1
ATOM 661 N N . GLU A 1 88 ? -23.329 4.452 7.705 1.00 90.62 88 GLU A N 1
ATOM 662 C CA . GLU A 1 88 ? -22.877 3.075 7.452 1.00 90.62 88 GLU A CA 1
ATOM 663 C C . GLU A 1 88 ? -22.549 2.769 5.968 1.00 90.62 88 GLU A C 1
ATOM 665 O O . GLU A 1 88 ? -22.818 1.693 5.435 1.00 90.62 88 GLU A O 1
ATOM 670 N N . ARG A 1 89 ? -21.950 3.744 5.273 1.00 88.00 89 ARG A N 1
ATOM 671 C CA . ARG A 1 89 ? -21.591 3.734 3.840 1.00 88.00 89 ARG A CA 1
ATOM 672 C C . ARG A 1 89 ? -20.082 3.779 3.569 1.00 88.00 89 ARG A C 1
ATOM 674 O O . ARG A 1 89 ? -19.676 4.046 2.436 1.00 88.00 89 ARG A O 1
ATOM 681 N N . LEU A 1 90 ? -19.237 3.543 4.579 1.00 81.75 90 LEU A N 1
ATOM 682 C CA . LEU A 1 90 ? -17.781 3.491 4.376 1.00 81.75 90 LEU A CA 1
ATOM 683 C C . LEU A 1 90 ? -17.390 2.505 3.255 1.00 81.75 90 LEU A C 1
ATOM 685 O O . LEU A 1 90 ? -17.964 1.414 3.167 1.00 81.75 90 LEU A O 1
ATOM 689 N N . PRO A 1 91 ? -16.408 2.854 2.403 1.00 83.88 91 PRO A N 1
ATOM 690 C CA . PRO A 1 91 ? -15.950 1.962 1.350 1.00 83.88 91 PRO A CA 1
ATOM 691 C C . PRO A 1 91 ? -15.170 0.779 1.936 1.00 83.88 91 PRO A C 1
ATOM 693 O O . PRO A 1 91 ? -14.623 0.845 3.034 1.00 83.88 91 PRO A O 1
ATOM 696 N N . GLN A 1 92 ? -15.069 -0.297 1.156 1.00 82.12 92 GLN A N 1
ATOM 697 C CA . GLN A 1 92 ? -14.315 -1.496 1.537 1.00 82.12 92 GLN A CA 1
ATOM 698 C C . GLN A 1 92 ? -12.802 -1.248 1.620 1.00 82.12 92 GLN A C 1
ATOM 700 O O . GLN A 1 92 ? -12.127 -1.915 2.395 1.00 82.12 92 GLN A O 1
ATOM 705 N N . TRP A 1 93 ? -12.279 -0.288 0.853 1.00 84.56 93 TRP A N 1
ATOM 706 C CA . TRP A 1 93 ? -10.882 0.138 0.891 1.00 84.56 93 TRP A CA 1
ATOM 707 C C . TRP A 1 93 ? -10.804 1.662 0.991 1.00 84.56 93 TRP A C 1
ATOM 709 O O . TRP A 1 93 ? -11.452 2.361 0.206 1.00 84.56 93 TRP A O 1
ATOM 719 N N . SER A 1 94 ? -10.018 2.168 1.940 1.00 84.81 94 SER A N 1
ATOM 720 C CA . SER A 1 94 ? -9.714 3.595 2.091 1.00 84.81 94 SER A CA 1
ATOM 721 C C . SER A 1 94 ? -8.215 3.828 2.220 1.00 84.81 94 SER A C 1
ATOM 723 O O . SER A 1 94 ? -7.528 3.100 2.934 1.00 84.81 94 SER A O 1
ATOM 725 N N . PHE A 1 95 ? -7.744 4.906 1.600 1.00 83.75 95 PHE A N 1
ATOM 726 C CA . PHE A 1 95 ? -6.393 5.430 1.763 1.00 83.75 95 PHE A CA 1
ATOM 727 C C . PHE A 1 95 ? -6.493 6.862 2.280 1.00 83.75 95 PHE A C 1
ATOM 729 O O . PHE A 1 95 ? -7.067 7.727 1.614 1.00 83.75 95 PHE A O 1
ATOM 736 N N . ILE A 1 96 ? -5.992 7.098 3.488 1.00 82.44 96 ILE A N 1
ATOM 737 C CA . ILE A 1 96 ? -6.127 8.365 4.198 1.00 82.44 96 ILE A CA 1
ATOM 738 C C . ILE A 1 96 ? -4.741 8.941 4.429 1.00 82.44 96 ILE A C 1
ATOM 740 O O . ILE A 1 96 ? -3.909 8.331 5.094 1.00 82.44 96 ILE A O 1
ATOM 744 N N . THR A 1 97 ? -4.538 10.158 3.940 1.00 79.19 97 THR A N 1
ATOM 745 C CA . THR A 1 97 ? -3.333 10.939 4.205 1.00 79.19 97 THR A CA 1
ATOM 746 C C . THR A 1 97 ? -3.732 12.200 4.964 1.00 79.19 97 THR A C 1
ATOM 748 O O . THR A 1 97 ? -4.616 12.934 4.498 1.00 79.19 97 THR A O 1
ATOM 751 N N . PRO A 1 98 ? -3.125 12.481 6.128 1.00 78.62 98 PRO A N 1
ATOM 752 C CA . PRO A 1 98 ? -3.287 13.766 6.785 1.00 78.62 98 PRO A CA 1
ATOM 753 C C . PRO A 1 98 ? -2.762 14.905 5.900 1.00 78.62 98 PRO A C 1
ATOM 755 O O . PRO A 1 98 ? -2.053 14.709 4.917 1.00 78.62 98 PRO A O 1
ATOM 758 N N . ASN A 1 99 ? -3.119 16.137 6.250 1.00 74.12 99 ASN A N 1
ATOM 759 C CA . ASN A 1 99 ? -2.538 17.306 5.591 1.00 74.12 99 ASN A CA 1
ATOM 760 C C . ASN A 1 99 ? -1.085 17.542 6.058 1.00 74.12 99 ASN A C 1
ATOM 762 O O . ASN A 1 99 ? -0.700 17.037 7.108 1.00 74.12 99 ASN A O 1
ATOM 766 N N . MET A 1 100 ? -0.346 18.417 5.367 1.00 70.25 100 MET A N 1
ATOM 767 C CA . MET A 1 100 ? 1.068 18.754 5.651 1.00 70.25 100 MET A CA 1
ATOM 768 C C . MET A 1 100 ? 1.369 19.232 7.086 1.00 70.25 100 MET A C 1
ATOM 770 O O . MET A 1 100 ? 2.517 19.322 7.506 1.00 70.25 100 MET A O 1
ATOM 774 N N . THR A 1 101 ? 0.352 19.641 7.849 1.00 68.62 101 THR A N 1
ATOM 775 C CA . THR A 1 101 ? 0.515 20.006 9.264 1.00 68.62 101 THR A CA 1
ATOM 776 C C . THR A 1 101 ? 0.374 18.793 10.176 1.00 68.62 101 THR A C 1
ATOM 778 O O . THR A 1 101 ? 1.036 18.719 11.209 1.00 68.62 101 THR A O 1
ATOM 781 N N . SER A 1 102 ? -0.510 17.869 9.820 1.00 72.75 102 SER A N 1
ATOM 782 C CA . SER A 1 102 ? -0.878 16.705 10.619 1.00 72.75 102 SER A CA 1
ATOM 783 C C . SER A 1 102 ? -0.144 15.429 10.216 1.00 72.75 102 SER A C 1
ATOM 785 O O . SER A 1 102 ? -0.228 14.453 10.949 1.00 72.75 102 SER A O 1
ATOM 787 N N . ASP A 1 103 ? 0.548 15.419 9.079 1.00 65.94 103 ASP A N 1
ATOM 788 C CA . ASP A 1 103 ? 1.291 14.259 8.582 1.00 65.94 103 ASP A CA 1
ATOM 789 C C . ASP A 1 103 ? 2.670 14.106 9.240 1.00 65.94 103 ASP A C 1
ATOM 791 O O . ASP A 1 103 ? 3.243 13.026 9.206 1.00 65.94 103 ASP A O 1
ATOM 795 N N . GLY A 1 104 ? 3.146 15.146 9.930 1.00 70.19 104 GLY A N 1
ATOM 796 C CA . GLY A 1 104 ? 4.443 15.157 10.602 1.00 70.19 104 GLY A CA 1
ATOM 797 C C . GLY A 1 104 ? 5.572 15.724 9.745 1.00 70.19 104 GLY A C 1
ATOM 798 O O . GLY A 1 104 ? 6.666 15.896 10.276 1.00 70.19 104 GLY A O 1
ATOM 799 N N . HIS A 1 105 ? 5.303 16.090 8.485 1.00 69.69 105 HIS A N 1
ATOM 800 C CA . HIS A 1 105 ? 6.294 16.638 7.562 1.00 69.69 105 HIS A CA 1
ATOM 801 C C . HIS A 1 105 ? 6.677 18.086 7.918 1.00 69.69 105 HIS A C 1
ATOM 803 O O . HIS A 1 105 ? 7.840 18.392 8.149 1.00 69.69 105 HIS A O 1
ATOM 809 N N . ASP A 1 106 ? 5.715 19.009 8.026 1.00 68.69 106 ASP A N 1
ATOM 810 C CA . ASP A 1 106 ? 6.033 20.412 8.372 1.00 68.69 106 ASP A CA 1
ATOM 811 C C . ASP A 1 106 ? 6.006 20.668 9.889 1.00 68.69 106 ASP A C 1
ATOM 813 O O . ASP A 1 106 ? 6.025 21.819 10.339 1.00 68.69 106 ASP A O 1
ATOM 817 N N . THR A 1 107 ? 5.854 19.611 10.693 1.00 73.81 107 THR A N 1
ATOM 818 C CA . THR A 1 107 ? 5.671 19.718 12.143 1.00 73.81 107 THR A CA 1
ATOM 819 C C . THR A 1 107 ? 6.538 18.721 12.912 1.00 73.81 107 THR A C 1
ATOM 821 O O . THR A 1 107 ? 7.753 18.875 12.967 1.00 73.81 107 THR A O 1
ATOM 824 N N . SER A 1 108 ? 5.930 17.761 13.608 1.00 79.81 108 SER A N 1
ATOM 825 C CA . SER A 1 108 ? 6.620 16.794 14.452 1.00 79.81 108 SER A CA 1
ATOM 826 C C . SER A 1 108 ? 5.813 15.509 14.578 1.00 79.81 108 SER A C 1
ATOM 828 O O . SER A 1 108 ? 4.586 15.502 14.434 1.00 79.81 108 SER A O 1
ATOM 830 N N . VAL A 1 109 ? 6.497 14.431 14.960 1.00 82.06 109 VAL A N 1
ATOM 831 C CA . VAL A 1 109 ? 5.860 13.149 15.292 1.00 82.06 109 VAL A CA 1
ATOM 832 C C . VAL A 1 109 ? 4.812 13.290 16.405 1.00 82.06 109 VAL A C 1
ATOM 834 O O . VAL A 1 109 ? 3.804 12.591 16.393 1.00 82.06 109 VAL A O 1
ATOM 837 N N . THR A 1 110 ? 4.980 14.240 17.331 1.00 83.62 110 THR A N 1
ATOM 838 C CA . THR A 1 110 ? 3.990 14.522 18.383 1.00 83.62 110 THR A CA 1
ATOM 839 C C . THR A 1 110 ? 2.697 15.092 17.803 1.00 83.62 110 THR A C 1
ATOM 841 O O . THR A 1 110 ? 1.604 14.688 18.209 1.00 83.62 110 THR A O 1
ATOM 844 N N . THR A 1 111 ? 2.796 16.006 16.833 1.00 78.44 111 THR A N 1
ATOM 845 C CA . THR A 1 111 ? 1.628 16.563 16.134 1.00 78.44 111 THR A CA 1
ATOM 846 C C . THR A 1 111 ? 0.915 15.482 15.325 1.00 78.44 111 THR A C 1
ATOM 848 O O . THR A 1 111 ? -0.306 15.349 15.433 1.00 78.44 111 THR A O 1
ATOM 851 N N . ALA A 1 112 ? 1.672 14.664 14.586 1.00 78.00 112 ALA A N 1
ATOM 852 C CA . ALA A 1 112 ? 1.136 13.534 13.831 1.00 78.00 112 ALA A CA 1
ATOM 853 C C . ALA A 1 112 ? 0.455 12.498 14.737 1.00 78.00 112 ALA A C 1
ATOM 855 O O . ALA A 1 112 ? -0.678 12.087 14.481 1.00 78.00 112 ALA A O 1
ATOM 856 N N . GLY A 1 113 ? 1.087 12.136 15.856 1.00 81.12 113 GLY A N 1
ATOM 857 C CA . GLY A 1 113 ? 0.530 11.212 16.844 1.00 81.12 113 GLY A CA 1
ATOM 858 C C . GLY A 1 113 ? -0.735 11.751 17.516 1.00 81.12 113 GLY A C 1
ATOM 859 O O . GLY A 1 113 ? -1.707 11.015 17.681 1.00 81.12 113 GLY A O 1
ATOM 860 N N . THR A 1 114 ? -0.774 13.048 17.834 1.00 83.38 114 THR A N 1
ATOM 861 C CA . THR A 1 114 ? -1.972 13.702 18.391 1.00 83.38 114 THR A CA 1
ATOM 862 C C . THR A 1 114 ? -3.129 13.671 17.397 1.00 83.38 114 THR A C 1
ATOM 864 O O . THR A 1 114 ? -4.249 13.311 17.763 1.00 83.38 114 THR A O 1
ATOM 867 N N . TRP A 1 115 ? -2.868 14.004 16.129 1.00 84.56 115 TRP A N 1
ATOM 868 C CA . TRP A 1 115 ? -3.881 13.921 15.079 1.00 84.56 115 TRP A CA 1
ATOM 869 C C . TRP A 1 115 ? -4.375 12.483 14.889 1.00 84.56 115 TRP A C 1
ATOM 871 O O . TRP A 1 115 ? -5.583 12.256 14.890 1.00 84.56 115 TRP A O 1
ATOM 881 N N . SER A 1 116 ? -3.452 11.517 14.820 1.00 81.94 116 SER A N 1
ATOM 882 C CA . SER A 1 116 ? -3.760 10.088 14.669 1.00 81.94 116 SER A CA 1
ATOM 883 C C . SER A 1 116 ? -4.683 9.608 15.775 1.00 81.94 116 SER A C 1
ATOM 885 O O . SER A 1 116 ? -5.720 9.011 15.505 1.00 81.94 116 SER A O 1
ATOM 887 N N . LYS A 1 117 ? -4.334 9.912 17.030 1.00 85.25 117 LYS A N 1
ATOM 888 C CA . LYS A 1 117 ? -5.125 9.527 18.196 1.00 85.25 117 LYS A CA 1
ATOM 889 C C . LYS A 1 117 ? -6.525 10.128 18.135 1.00 85.25 117 LYS A C 1
ATOM 891 O O . LYS A 1 117 ? -7.497 9.404 18.308 1.00 85.25 117 LYS A O 1
ATOM 896 N N . ASN A 1 118 ? -6.636 11.423 17.848 1.00 84.38 118 ASN A N 1
ATOM 897 C CA . ASN A 1 118 ? -7.928 12.105 17.788 1.00 84.38 118 ASN A CA 1
ATOM 898 C C . ASN A 1 118 ? -8.808 11.607 16.634 1.00 84.38 118 ASN A C 1
ATOM 900 O O . ASN A 1 118 ? -10.026 11.564 16.779 1.00 84.38 118 ASN A O 1
ATOM 904 N N . PHE A 1 119 ? -8.205 11.232 15.505 1.00 83.31 119 PHE A N 1
ATOM 905 C CA . PHE A 1 119 ? -8.915 10.652 14.369 1.00 83.31 119 PHE A CA 1
ATOM 906 C C . PHE A 1 119 ? -9.376 9.216 14.656 1.00 83.31 119 PHE A C 1
ATOM 908 O O . PHE A 1 119 ? -10.532 8.882 14.422 1.00 83.31 119 PHE A O 1
ATOM 915 N N . LEU A 1 120 ? -8.484 8.372 15.179 1.00 86.06 120 LEU A N 1
ATOM 916 C CA . LEU A 1 120 ? -8.710 6.932 15.307 1.00 86.06 120 LEU A CA 1
ATOM 917 C C . LEU A 1 120 ? -9.488 6.550 16.565 1.00 86.06 120 LEU A C 1
ATOM 919 O O . LEU A 1 120 ? -10.319 5.650 16.505 1.00 86.06 120 LEU A O 1
ATOM 923 N N . GLN A 1 121 ? -9.252 7.211 17.702 1.00 89.19 121 GLN A N 1
ATOM 924 C CA . GLN A 1 121 ? -9.848 6.817 18.982 1.00 89.19 121 GLN A CA 1
ATOM 925 C C . GLN A 1 121 ? -11.390 6.778 18.947 1.00 89.19 121 GLN A C 1
ATOM 927 O O . GLN A 1 121 ? -11.944 5.794 19.433 1.00 89.19 121 GLN A O 1
ATOM 932 N N . PRO A 1 122 ? -12.108 7.747 18.342 1.00 89.75 122 PRO A N 1
ATOM 933 C CA . PRO A 1 122 ? -13.563 7.651 18.199 1.00 89.75 122 PRO A CA 1
ATOM 934 C C . PRO A 1 122 ? -14.017 6.480 17.314 1.00 89.75 122 PRO A C 1
ATOM 936 O O . PRO A 1 122 ? -15.064 5.890 17.569 1.00 89.75 122 PRO A O 1
ATOM 939 N N . LEU A 1 123 ? -13.232 6.122 16.292 1.00 88.19 123 LEU A N 1
ATOM 940 C CA . LEU A 1 123 ? -13.546 5.018 15.377 1.00 88.19 123 LEU A CA 1
ATOM 941 C C . LEU A 1 123 ? -13.432 3.660 16.072 1.00 88.19 123 LEU A C 1
ATOM 943 O O . LEU A 1 123 ? -14.224 2.765 15.794 1.00 88.19 123 LEU A O 1
ATOM 947 N N . LEU A 1 124 ? -12.501 3.526 17.020 1.00 88.81 124 LEU A N 1
ATOM 948 C CA . LEU A 1 124 ? -12.338 2.310 17.824 1.00 88.81 124 LEU A CA 1
ATOM 949 C C . LEU A 1 124 ? -13.525 2.024 18.751 1.00 88.81 124 LEU A C 1
ATOM 951 O O . LEU A 1 124 ? -13.711 0.880 19.152 1.00 88.81 124 LEU A O 1
ATOM 955 N N . SER A 1 125 ? -14.331 3.037 19.070 1.00 92.50 125 SER A N 1
ATOM 956 C CA . SER A 1 125 ? -15.565 2.883 19.849 1.00 92.50 125 SER A CA 1
ATOM 957 C C . SER A 1 125 ? -16.817 2.738 18.975 1.00 92.50 125 SER A C 1
ATOM 959 O O . SER A 1 125 ? -17.913 2.590 19.506 1.00 92.50 125 SER A O 1
ATOM 961 N N . ASN A 1 126 ? -16.691 2.818 17.646 1.00 93.81 126 ASN A N 1
ATOM 962 C CA . ASN A 1 126 ? -17.817 2.730 16.720 1.00 93.81 126 ASN A CA 1
ATOM 963 C C . ASN A 1 126 ? -18.017 1.275 16.260 1.00 93.81 126 ASN A C 1
ATOM 965 O O . ASN A 1 126 ? -17.145 0.703 15.607 1.00 93.81 126 ASN A O 1
ATOM 969 N N . GLU A 1 127 ? -19.172 0.678 16.567 1.00 95.38 127 GLU A N 1
ATOM 970 C CA . GLU A 1 127 ? -19.455 -0.733 16.256 1.00 95.38 127 GLU A CA 1
ATOM 971 C C . GLU A 1 127 ? -19.449 -1.031 14.751 1.00 95.38 127 GLU A C 1
ATOM 973 O O . GLU A 1 127 ? -18.871 -2.034 14.322 1.00 95.38 127 GLU A O 1
ATOM 978 N N . TYR A 1 128 ? -20.035 -0.148 13.933 1.00 93.06 128 TYR A N 1
ATOM 979 C CA . TYR A 1 128 ? -20.046 -0.295 12.475 1.00 93.06 128 TYR A CA 1
ATOM 980 C C . TYR A 1 128 ? -18.617 -0.343 11.910 1.00 93.06 128 TYR A C 1
ATOM 982 O O . TYR A 1 128 ? -18.281 -1.245 11.136 1.00 93.06 128 TYR A O 1
ATOM 990 N N . PHE A 1 129 ? -17.758 0.580 12.350 1.00 90.06 129 PHE A N 1
ATOM 991 C CA . PHE A 1 129 ? -16.347 0.625 11.984 1.00 90.06 129 PHE A CA 1
ATOM 992 C C . PHE A 1 129 ? -15.607 -0.615 12.485 1.00 90.06 129 PHE A C 1
ATOM 994 O O . PHE A 1 129 ? -14.913 -1.275 11.716 1.00 90.06 129 PHE A O 1
ATOM 1001 N N . MET A 1 130 ? -15.768 -0.980 13.754 1.00 92.25 130 MET A N 1
ATOM 1002 C CA . MET A 1 130 ? -15.000 -2.065 14.361 1.00 92.25 130 MET A CA 1
ATOM 1003 C C . MET A 1 130 ? -15.431 -3.459 13.913 1.00 92.25 130 MET A C 1
ATOM 1005 O O . MET A 1 130 ? -14.658 -4.393 14.072 1.00 92.25 130 MET A O 1
ATOM 1009 N N . ARG A 1 131 ? -16.595 -3.628 13.282 1.00 88.44 131 ARG A N 1
ATOM 1010 C CA . ARG A 1 131 ? -17.138 -4.947 12.921 1.00 88.44 131 ARG A CA 1
ATOM 1011 C C . ARG A 1 131 ? -16.159 -5.860 12.169 1.00 88.44 131 ARG A C 1
ATOM 1013 O O . ARG A 1 131 ? -16.023 -7.029 12.512 1.00 88.44 131 ARG A O 1
ATOM 1020 N N . ARG A 1 132 ? -15.532 -5.366 11.094 1.00 86.38 132 ARG A N 1
ATOM 1021 C CA . ARG A 1 132 ? -14.606 -6.142 10.234 1.00 86.38 132 ARG A CA 1
ATOM 1022 C C . ARG A 1 132 ? -13.502 -5.275 9.625 1.00 86.38 132 ARG A C 1
ATOM 1024 O O . ARG A 1 132 ? -13.025 -5.586 8.536 1.00 86.38 132 ARG A O 1
ATOM 1031 N N . THR A 1 133 ? -13.130 -4.180 10.282 1.00 89.88 133 THR A N 1
ATOM 1032 C CA . THR A 1 133 ? -12.126 -3.257 9.739 1.00 89.88 133 THR A CA 1
ATOM 1033 C C . THR A 1 133 ? -10.734 -3.608 10.224 1.00 89.88 133 THR A C 1
ATOM 1035 O O . THR A 1 133 ? -10.514 -3.868 11.408 1.00 89.88 133 THR A O 1
ATOM 1038 N N . LEU A 1 134 ? -9.806 -3.590 9.280 1.00 92.19 134 LEU A N 1
ATOM 1039 C CA . LEU A 1 134 ? -8.379 -3.646 9.484 1.00 92.19 134 LEU A CA 1
ATOM 1040 C C . LEU A 1 134 ? -7.791 -2.280 9.150 1.00 92.19 134 LEU A C 1
ATOM 1042 O O . LEU A 1 134 ? -7.982 -1.768 8.047 1.00 92.19 134 LEU A O 1
ATOM 1046 N N . VAL A 1 135 ? -7.103 -1.692 10.118 1.00 92.81 135 VAL A N 1
ATOM 1047 C CA . VAL A 1 135 ? -6.435 -0.404 9.991 1.00 92.81 135 VAL A CA 1
ATOM 1048 C C . VAL A 1 135 ? -4.931 -0.619 10.026 1.00 92.81 135 VAL A C 1
ATOM 1050 O O . VAL A 1 135 ? -4.423 -1.208 10.977 1.00 92.81 135 VAL A O 1
ATOM 1053 N N . LEU A 1 136 ? -4.236 -0.102 9.017 1.00 94.88 136 LEU A N 1
ATOM 1054 C CA . LEU A 1 136 ? -2.791 0.091 9.016 1.00 94.88 136 LEU A CA 1
ATOM 1055 C C . LEU A 1 136 ? -2.498 1.562 9.301 1.00 94.88 136 LEU A C 1
ATOM 1057 O O . LEU A 1 136 ? -2.866 2.430 8.515 1.00 94.88 136 LEU A O 1
ATOM 1061 N N . LEU A 1 137 ? -1.821 1.841 10.409 1.00 93.25 137 LEU A N 1
ATOM 1062 C CA . LEU A 1 137 ? -1.212 3.141 10.682 1.00 93.25 137 LEU A CA 1
ATOM 1063 C C . LEU A 1 137 ? 0.280 3.048 10.369 1.00 93.25 137 LEU A C 1
ATOM 1065 O O . LEU A 1 137 ? 0.962 2.246 11.005 1.00 93.25 137 LEU A O 1
ATOM 1069 N N . THR A 1 138 ? 0.779 3.839 9.415 1.00 93.38 138 THR A N 1
ATOM 1070 C CA . THR A 1 138 ? 2.180 3.769 8.960 1.00 93.38 138 THR A CA 1
ATOM 1071 C C . THR A 1 138 ? 2.723 5.109 8.439 1.00 93.38 138 THR A C 1
ATOM 1073 O O . THR A 1 138 ? 1.985 6.090 8.354 1.00 93.38 138 THR A O 1
ATOM 1076 N N . PHE A 1 139 ? 4.008 5.147 8.081 1.00 89.94 139 PHE A N 1
ATOM 1077 C CA . PHE A 1 139 ? 4.682 6.273 7.421 1.00 89.94 139 PHE A CA 1
ATOM 1078 C C . PHE A 1 139 ? 5.165 5.866 6.025 1.00 89.94 139 PHE A C 1
ATOM 1080 O O . PHE A 1 139 ? 5.517 4.709 5.820 1.00 89.94 139 PHE A O 1
ATOM 1087 N N . ASP A 1 140 ? 5.207 6.792 5.072 1.00 85.62 140 ASP A N 1
ATOM 1088 C CA . ASP A 1 140 ? 5.716 6.545 3.716 1.00 85.62 140 ASP A CA 1
ATOM 1089 C C . ASP A 1 140 ? 7.240 6.311 3.673 1.00 85.62 140 ASP A C 1
ATOM 1091 O O . ASP A 1 140 ? 7.707 5.429 2.951 1.00 85.62 140 ASP A O 1
ATOM 1095 N N . GLU A 1 141 ? 8.014 7.010 4.497 1.00 85.25 141 GLU A N 1
ATOM 1096 C CA . GLU A 1 141 ? 9.464 6.846 4.613 1.00 85.25 141 GLU A CA 1
ATOM 1097 C C . GLU A 1 141 ? 9.976 7.142 6.029 1.00 85.25 141 GLU A C 1
ATOM 1099 O O . GLU A 1 141 ? 9.209 7.393 6.959 1.00 85.25 141 GLU A O 1
ATOM 1104 N N . ASN A 1 142 ? 11.286 7.056 6.236 1.00 84.19 142 ASN A N 1
ATOM 1105 C CA . ASN A 1 142 ? 11.944 7.694 7.365 1.00 84.19 142 ASN A CA 1
ATOM 1106 C C . ASN A 1 142 ? 12.734 8.913 6.871 1.00 84.19 142 ASN A C 1
ATOM 1108 O O . ASN A 1 142 ? 13.084 9.019 5.703 1.00 84.19 142 ASN A O 1
ATOM 1112 N N . HIS A 1 143 ? 13.027 9.840 7.780 1.00 77.44 143 HIS A N 1
ATOM 1113 C CA . HIS A 1 143 ? 13.732 11.082 7.441 1.00 77.44 143 HIS A CA 1
ATOM 1114 C C . HIS A 1 143 ? 15.228 10.886 7.151 1.00 77.44 143 HIS A C 1
ATOM 1116 O O . HIS A 1 143 ? 15.903 11.750 6.593 1.00 77.44 143 HIS A O 1
ATOM 1122 N N . THR A 1 144 ? 15.796 9.789 7.641 1.00 78.50 144 THR A N 1
ATOM 1123 C CA . THR A 1 144 ? 17.242 9.630 7.746 1.00 78.50 144 THR A CA 1
ATOM 1124 C C . THR A 1 144 ? 17.760 8.851 6.540 1.00 78.50 144 THR A C 1
ATOM 1126 O O . THR A 1 144 ? 17.915 7.637 6.572 1.00 78.50 144 THR A O 1
ATOM 1129 N N . TYR A 1 145 ? 18.079 9.572 5.466 1.00 75.06 145 TYR A N 1
ATOM 1130 C CA . TYR A 1 145 ? 18.489 8.995 4.178 1.00 75.06 145 TYR A CA 1
ATOM 1131 C C . TYR A 1 145 ? 19.821 8.231 4.175 1.00 75.06 145 TYR A C 1
ATOM 1133 O O . TYR A 1 145 ? 20.163 7.613 3.173 1.00 75.06 145 TYR A O 1
ATOM 1141 N N . ASN A 1 146 ? 20.605 8.265 5.256 1.00 79.69 146 ASN A N 1
ATOM 1142 C CA . ASN A 1 146 ? 21.850 7.496 5.372 1.00 79.69 146 ASN A CA 1
ATOM 1143 C C . ASN A 1 146 ? 21.683 6.173 6.140 1.00 79.69 146 ASN A C 1
ATOM 1145 O O . ASN A 1 146 ? 22.677 5.490 6.379 1.00 79.69 146 ASN A O 1
ATOM 1149 N N . ILE A 1 147 ? 20.457 5.806 6.524 1.00 84.69 147 ILE A N 1
ATOM 1150 C CA . ILE A 1 147 ? 20.138 4.496 7.107 1.00 84.69 147 ILE A CA 1
ATOM 1151 C C . ILE A 1 147 ? 19.065 3.794 6.280 1.00 84.69 147 ILE A C 1
ATOM 1153 O O . ILE A 1 147 ? 18.397 4.424 5.464 1.00 84.69 147 ILE A O 1
ATOM 1157 N N . GLY A 1 148 ? 18.886 2.491 6.506 1.00 87.94 148 GLY A N 1
ATOM 1158 C CA . GLY A 1 148 ? 17.798 1.733 5.892 1.00 87.94 148 GLY A CA 1
ATOM 1159 C C . GLY A 1 148 ? 16.432 2.338 6.209 1.00 87.94 148 GLY A C 1
ATOM 1160 O O . GLY A 1 148 ? 16.168 2.740 7.346 1.00 87.94 148 GLY A O 1
AT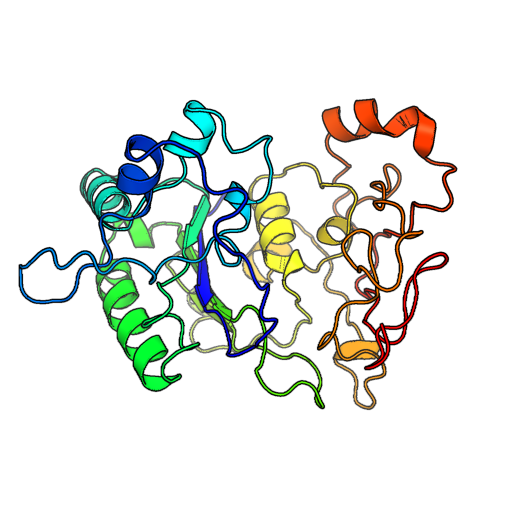OM 1161 N N . ASN A 1 149 ? 15.560 2.396 5.206 1.00 90.12 149 ASN A N 1
ATOM 1162 C CA . ASN A 1 149 ? 14.192 2.840 5.371 1.00 90.12 149 ASN A CA 1
ATOM 1163 C C . ASN A 1 149 ? 13.423 1.813 6.201 1.00 90.12 149 ASN A C 1
ATOM 1165 O O . ASN A 1 149 ? 13.176 0.683 5.777 1.00 90.12 149 ASN A O 1
ATOM 1169 N N . ARG A 1 150 ? 13.058 2.220 7.412 1.00 91.06 150 ARG A N 1
ATOM 1170 C CA . ARG A 1 150 ? 12.267 1.426 8.345 1.00 91.06 150 ARG A CA 1
ATOM 1171 C C . ARG A 1 150 ? 11.276 2.343 9.029 1.00 91.06 150 ARG A C 1
ATOM 1173 O O . ARG A 1 150 ? 11.668 3.255 9.756 1.00 91.06 150 ARG A O 1
ATOM 1180 N N . VAL A 1 151 ? 10.000 2.067 8.797 1.00 91.50 151 VAL A N 1
ATOM 1181 C CA . VAL A 1 151 ? 8.890 2.901 9.247 1.00 91.50 151 VAL A CA 1
ATOM 1182 C C . VAL A 1 151 ? 8.101 2.221 10.351 1.00 91.50 151 VAL A C 1
ATOM 1184 O O . VAL A 1 151 ? 7.923 1.000 10.369 1.00 91.50 151 VAL A O 1
ATOM 1187 N N . PHE A 1 152 ? 7.621 3.024 11.294 1.00 91.56 152 PHE A N 1
ATOM 1188 C CA . PHE A 1 152 ? 6.692 2.553 12.307 1.00 91.56 152 PHE A CA 1
ATOM 1189 C C . PHE A 1 152 ? 5.385 2.120 11.644 1.00 91.56 152 PHE A C 1
ATOM 1191 O O . PHE A 1 152 ? 4.843 2.857 10.825 1.00 91.56 152 PHE A O 1
ATOM 1198 N N . SER A 1 153 ? 4.885 0.939 12.005 1.00 94.25 153 SER A N 1
ATOM 1199 C CA . SER A 1 153 ? 3.621 0.409 11.495 1.00 94.25 153 SER A CA 1
ATOM 1200 C C . SER A 1 153 ? 2.868 -0.334 12.592 1.00 94.25 153 SER A C 1
ATOM 1202 O O . SER A 1 153 ? 3.469 -1.116 13.327 1.00 94.25 153 SER A O 1
ATOM 1204 N N . ILE A 1 154 ? 1.555 -0.117 12.687 1.00 95.50 154 ILE A N 1
ATOM 1205 C CA . ILE A 1 154 ? 0.662 -0.879 13.569 1.00 95.50 154 ILE A CA 1
ATOM 1206 C C . ILE A 1 154 ? -0.574 -1.310 12.787 1.00 95.50 154 ILE A C 1
ATOM 1208 O O . ILE A 1 154 ? -1.200 -0.496 12.107 1.00 95.50 154 ILE A O 1
ATOM 1212 N N . LEU A 1 155 ? -0.946 -2.581 12.953 1.00 95.56 155 LEU A N 1
ATOM 1213 C CA . LEU A 1 155 ? -2.240 -3.119 12.549 1.00 95.56 155 LEU A CA 1
ATOM 1214 C C . LEU A 1 155 ? -3.195 -3.161 13.746 1.00 95.56 155 LEU A C 1
ATOM 1216 O O . LEU A 1 155 ? -2.840 -3.673 14.807 1.00 95.56 155 LEU A O 1
ATOM 1220 N N . PHE A 1 156 ? -4.410 -2.648 13.580 1.00 93.81 156 PHE A N 1
ATOM 1221 C CA . PHE A 1 156 ? -5.464 -2.695 14.600 1.00 93.81 156 PHE A CA 1
ATOM 1222 C C . PHE A 1 156 ? -6.862 -2.625 13.961 1.00 93.81 156 PHE A C 1
ATOM 1224 O O . PHE A 1 156 ? -6.999 -2.590 12.741 1.00 93.81 156 PHE A O 1
ATOM 1231 N N . GLY A 1 157 ? -7.913 -2.627 14.781 1.00 91.12 157 GLY A N 1
ATOM 1232 C CA . GLY A 1 157 ? -9.309 -2.715 14.338 1.00 91.12 157 GLY A CA 1
ATOM 1233 C C . GLY A 1 157 ? -9.896 -4.101 14.610 1.00 91.12 157 GLY A C 1
ATOM 1234 O O .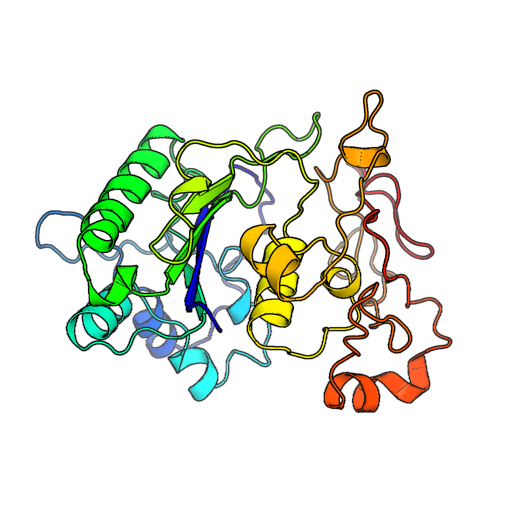 GLY A 1 157 ? -9.164 -5.035 14.932 1.00 91.12 157 GLY A O 1
ATOM 1235 N N . GLY A 1 158 ? -11.218 -4.258 14.519 1.00 91.31 158 GLY A N 1
ATOM 1236 C CA . GLY A 1 158 ? -11.862 -5.516 14.928 1.00 91.31 158 GLY A CA 1
ATOM 1237 C C . GLY A 1 158 ? -11.668 -6.689 13.963 1.00 91.31 158 GLY A C 1
ATOM 1238 O O . GLY A 1 158 ? -12.090 -7.800 14.263 1.00 91.31 158 GLY A O 1
ATOM 1239 N N . ALA A 1 159 ? -10.985 -6.489 12.830 1.00 92.38 159 ALA A N 1
ATOM 1240 C CA . ALA A 1 159 ? -10.466 -7.600 12.035 1.00 92.38 159 ALA A CA 1
ATOM 1241 C C . ALA A 1 159 ? -9.220 -8.263 12.657 1.00 92.38 159 ALA A C 1
ATOM 1243 O O . ALA A 1 159 ? -8.888 -9.384 12.270 1.00 92.38 159 ALA A O 1
ATOM 1244 N N . VAL A 1 160 ? -8.526 -7.599 13.593 1.00 93.62 160 VAL A N 1
ATOM 1245 C CA . VAL A 1 160 ? -7.354 -8.159 14.280 1.00 93.62 160 VAL A CA 1
ATOM 1246 C C . VAL A 1 160 ? -7.818 -9.072 15.423 1.00 93.62 160 VAL A C 1
ATOM 1248 O O . VAL A 1 160 ? -8.457 -8.580 16.357 1.00 93.62 160 VAL A O 1
ATOM 1251 N N . PRO A 1 161 ? -7.491 -10.380 15.397 1.00 92.69 161 PRO A N 1
ATOM 1252 C CA . PRO A 1 161 ? -7.848 -11.309 16.467 1.00 92.69 161 PRO A CA 1
ATOM 1253 C C . PRO A 1 161 ? -7.297 -10.876 17.828 1.00 92.69 161 PRO A C 1
ATOM 1255 O O . PRO A 1 161 ? -6.150 -10.437 17.910 1.00 92.69 161 PRO A O 1
ATOM 1258 N N . GLU A 1 162 ? -8.069 -11.089 18.897 1.00 94.50 162 GLU A N 1
ATOM 1259 C CA . GLU A 1 162 ? -7.662 -10.774 20.279 1.00 94.50 162 GLU A CA 1
ATOM 1260 C C . GLU A 1 162 ? -6.321 -11.412 20.662 1.00 94.50 162 GLU A C 1
ATOM 1262 O O . GLU A 1 162 ? -5.498 -10.786 21.322 1.00 94.50 162 GLU A O 1
ATOM 1267 N N . SER A 1 163 ? -6.043 -12.624 20.169 1.00 95.44 163 SER A N 1
ATOM 1268 C CA . SER A 1 163 ? -4.779 -13.330 20.413 1.00 95.44 163 SER A CA 1
ATOM 1269 C C . SER A 1 163 ? -3.537 -12.612 19.870 1.00 95.44 163 SER A C 1
ATOM 1271 O O . SER A 1 163 ? -2.422 -13.005 20.201 1.00 95.44 163 SER A O 1
ATOM 1273 N N . LEU A 1 164 ? -3.710 -11.616 18.995 1.00 95.50 164 LEU A N 1
ATOM 1274 C CA . LEU A 1 164 ? -2.627 -10.815 18.422 1.00 95.50 164 LEU A CA 1
ATOM 1275 C C . LEU A 1 164 ? -2.556 -9.401 19.015 1.00 95.50 164 LEU A C 1
ATOM 1277 O O . LEU A 1 164 ? -1.645 -8.643 18.675 1.00 95.50 164 LEU A O 1
ATOM 1281 N N . HIS A 1 165 ? -3.476 -9.022 19.904 1.00 94.94 165 HIS A N 1
ATOM 1282 C CA . HIS A 1 165 ? -3.460 -7.696 20.523 1.00 94.94 165 HIS A CA 1
ATOM 1283 C C . HIS A 1 165 ? -2.216 -7.530 21.403 1.00 94.94 165 HIS A C 1
ATOM 1285 O O . HIS A 1 165 ? -1.882 -8.397 22.205 1.00 94.94 165 HIS A O 1
ATOM 1291 N N . GLY A 1 166 ? -1.505 -6.411 21.233 1.00 95.81 166 GLY A N 1
ATOM 1292 C CA . GLY A 1 166 ? -0.269 -6.127 21.974 1.00 95.81 166 GLY A CA 1
ATOM 1293 C C . GLY A 1 166 ? 0.935 -6.992 21.582 1.00 95.81 166 GLY A C 1
ATOM 1294 O O . GLY A 1 166 ? 1.962 -6.937 22.256 1.00 95.81 166 GLY A O 1
ATOM 1295 N N . THR A 1 167 ? 0.829 -7.784 20.512 1.00 96.94 167 THR A N 1
ATOM 1296 C CA . THR A 1 167 ? 1.935 -8.609 20.007 1.00 96.94 167 THR A CA 1
ATOM 1297 C C . THR A 1 167 ? 2.759 -7.876 18.947 1.00 96.94 167 THR A C 1
ATOM 1299 O O . THR A 1 167 ? 2.329 -6.866 18.389 1.00 96.94 167 THR A O 1
ATOM 1302 N N . THR A 1 168 ? 3.949 -8.405 18.658 1.00 96.31 168 THR A N 1
ATOM 1303 C CA . THR A 1 168 ? 4.835 -7.905 17.600 1.00 96.31 168 THR A CA 1
ATOM 1304 C C . THR A 1 168 ? 4.973 -8.952 16.507 1.00 96.31 168 THR A C 1
ATOM 1306 O O . THR A 1 168 ? 5.284 -10.110 16.793 1.00 96.31 168 THR A O 1
ATOM 1309 N N . ASP A 1 169 ? 4.817 -8.524 15.258 1.00 95.00 169 ASP A N 1
ATOM 1310 C CA . ASP A 1 169 ? 5.136 -9.330 14.085 1.00 95.00 169 ASP A CA 1
ATOM 1311 C C . ASP A 1 169 ? 6.574 -9.045 13.618 1.00 95.00 169 ASP A C 1
ATOM 1313 O O . ASP A 1 169 ? 6.984 -7.889 13.509 1.00 95.00 169 ASP A O 1
ATOM 1317 N N . LYS A 1 170 ? 7.351 -10.107 13.385 1.00 93.50 170 LYS A N 1
ATOM 1318 C CA . LYS A 1 170 ? 8.751 -10.039 12.935 1.00 93.50 170 LYS A CA 1
ATOM 1319 C C . LYS A 1 170 ? 8.915 -10.316 11.440 1.00 93.50 170 LYS A C 1
ATOM 1321 O O . LYS A 1 170 ? 10.045 -10.285 10.960 1.00 93.50 170 LYS A O 1
ATOM 1326 N N . GLN A 1 171 ? 7.833 -10.621 10.724 1.00 94.69 171 GLN A N 1
ATOM 1327 C CA . GLN A 1 171 ? 7.901 -10.849 9.285 1.00 94.69 171 GLN A CA 1
ATOM 1328 C C . GLN A 1 171 ? 8.354 -9.587 8.541 1.00 94.69 171 GLN A C 1
ATOM 1330 O O . GLN A 1 171 ? 8.109 -8.458 8.972 1.00 94.69 171 GLN A O 1
ATOM 1335 N N . TYR A 1 172 ? 9.017 -9.790 7.403 1.00 95.94 172 TYR A N 1
ATOM 1336 C CA . TYR A 1 172 ? 9.406 -8.699 6.520 1.00 95.94 172 TYR A CA 1
ATOM 1337 C C . TYR A 1 172 ? 8.190 -8.183 5.744 1.00 95.94 172 TYR A C 1
ATOM 1339 O O . TYR A 1 172 ? 7.517 -8.952 5.059 1.00 95.94 172 TYR A O 1
ATOM 1347 N N . TYR A 1 173 ? 7.949 -6.876 5.807 1.00 96.62 173 TYR A N 1
ATOM 1348 C CA . TYR A 1 173 ? 6.937 -6.183 5.015 1.00 96.62 173 TYR A CA 1
ATOM 1349 C C . TYR A 1 173 ? 7.545 -4.928 4.396 1.00 96.62 173 TYR A C 1
ATOM 1351 O O . TYR A 1 173 ? 8.441 -4.308 4.971 1.00 96.62 173 TYR A O 1
ATOM 1359 N N . ASN A 1 174 ? 7.021 -4.533 3.242 1.00 94.94 174 ASN A N 1
ATOM 1360 C CA . ASN A 1 174 ? 7.307 -3.245 2.619 1.00 94.94 174 ASN A CA 1
ATOM 1361 C C . ASN A 1 174 ? 5.986 -2.600 2.166 1.00 94.94 174 ASN A C 1
ATOM 1363 O O . ASN A 1 174 ? 4.915 -3.162 2.379 1.00 94.94 174 ASN A O 1
ATOM 1367 N N . HIS A 1 175 ? 6.024 -1.429 1.531 1.00 93.69 175 HIS A N 1
ATOM 1368 C CA . HIS A 1 175 ? 4.787 -0.749 1.116 1.00 93.69 175 HIS A CA 1
ATOM 1369 C C . HIS A 1 175 ? 3.952 -1.517 0.084 1.00 93.69 175 HIS A C 1
ATOM 1371 O O . HIS A 1 175 ? 2.740 -1.328 0.021 1.00 93.69 175 HIS A O 1
ATOM 1377 N N . TYR A 1 176 ? 4.549 -2.434 -0.682 1.00 95.88 176 TYR A N 1
ATOM 1378 C CA . TYR A 1 176 ? 3.786 -3.312 -1.573 1.00 95.88 176 TYR A CA 1
ATOM 1379 C C . TYR A 1 176 ? 2.970 -4.363 -0.801 1.00 95.88 176 TYR A C 1
ATOM 1381 O O . TYR A 1 176 ? 2.000 -4.884 -1.347 1.00 95.88 176 TYR A O 1
ATOM 1389 N N . SER A 1 177 ? 3.291 -4.626 0.473 1.00 97.19 177 SER A N 1
ATOM 1390 C CA . SER A 1 177 ? 2.505 -5.506 1.347 1.00 97.19 177 SER A CA 1
ATOM 1391 C C . SER A 1 177 ? 1.092 -4.982 1.617 1.00 97.19 177 SER A C 1
ATOM 1393 O O . SER A 1 177 ? 0.194 -5.783 1.865 1.00 97.19 177 SER A O 1
ATOM 1395 N N . ASP A 1 178 ? 0.860 -3.664 1.549 1.00 94.25 178 ASP A N 1
ATOM 1396 C CA . ASP A 1 178 ? -0.485 -3.078 1.675 1.00 94.25 178 ASP A CA 1
ATOM 1397 C C . ASP A 1 178 ? -1.381 -3.555 0.521 1.00 94.25 178 ASP A C 1
ATOM 1399 O O . ASP A 1 178 ? -2.383 -4.248 0.730 1.00 94.25 178 ASP A O 1
ATOM 1403 N N . ILE A 1 179 ? -0.962 -3.280 -0.719 1.00 93.69 179 ILE A N 1
ATOM 1404 C CA . ILE A 1 179 ? -1.748 -3.654 -1.896 1.00 93.69 179 ILE A CA 1
ATOM 1405 C C . ILE A 1 179 ? -1.813 -5.172 -2.095 1.00 93.69 179 ILE A C 1
ATOM 1407 O O . ILE A 1 179 ? -2.889 -5.677 -2.408 1.00 93.69 179 ILE A O 1
ATOM 1411 N N . SER A 1 180 ? -0.735 -5.921 -1.828 1.00 96.50 180 SER A N 1
ATOM 1412 C CA . SER A 1 180 ? -0.778 -7.386 -1.936 1.00 96.50 180 SER A CA 1
ATOM 1413 C C . SER A 1 180 ? -1.725 -8.001 -0.901 1.00 96.50 180 SER A C 1
ATOM 1415 O O . SER A 1 180 ? -2.423 -8.974 -1.191 1.00 96.50 180 SER A O 1
ATOM 1417 N N . THR A 1 181 ? -1.838 -7.400 0.290 1.00 96.12 181 THR A N 1
ATOM 1418 C CA . THR A 1 181 ? -2.810 -7.835 1.299 1.00 96.12 181 THR A CA 1
ATOM 1419 C C . THR A 1 181 ? -4.242 -7.545 0.879 1.00 96.12 181 THR A C 1
ATOM 1421 O O . THR A 1 181 ? -5.126 -8.382 1.070 1.00 96.12 181 THR A O 1
ATOM 1424 N N . VAL A 1 182 ? -4.481 -6.381 0.281 1.00 92.81 182 VAL A N 1
ATOM 1425 C CA . VAL A 1 182 ? -5.767 -6.020 -0.324 1.00 92.81 182 VAL A CA 1
ATOM 1426 C C . VAL A 1 182 ? -6.159 -7.015 -1.417 1.00 92.81 182 VAL A C 1
ATOM 1428 O O . VAL A 1 182 ? -7.287 -7.517 -1.421 1.00 92.81 182 VAL A O 1
ATOM 1431 N N . GLU A 1 183 ? -5.224 -7.353 -2.301 1.00 94.56 183 GLU A N 1
ATOM 1432 C CA . GLU A 1 183 ? -5.428 -8.345 -3.353 1.00 94.56 183 GLU A CA 1
ATOM 1433 C C . GLU A 1 183 ? -5.753 -9.722 -2.770 1.00 94.56 183 GLU A C 1
ATOM 1435 O O . GLU A 1 183 ? -6.742 -10.338 -3.166 1.00 94.56 183 GLU A O 1
ATOM 1440 N N . ALA A 1 184 ? -4.992 -10.180 -1.775 1.00 95.31 184 ALA A N 1
ATOM 1441 C CA . ALA A 1 184 ? -5.224 -11.459 -1.114 1.00 95.31 184 ALA A CA 1
ATOM 1442 C C . ALA A 1 184 ? -6.580 -11.509 -0.384 1.00 95.31 184 ALA A C 1
ATOM 1444 O O . ALA A 1 184 ? -7.330 -12.476 -0.528 1.00 95.31 184 ALA A O 1
ATOM 1445 N N . ASN A 1 185 ? -6.947 -10.454 0.350 1.00 92.38 185 ASN A N 1
ATOM 1446 C CA . ASN A 1 185 ? -8.183 -10.381 1.138 1.00 92.38 185 ASN A CA 1
ATOM 1447 C C . ASN A 1 185 ? -9.457 -10.490 0.280 1.00 92.38 185 ASN A C 1
ATOM 1449 O O . ASN A 1 185 ? -10.455 -11.064 0.728 1.00 92.38 185 ASN A O 1
ATOM 1453 N N . TRP A 1 186 ? -9.424 -9.972 -0.952 1.00 92.50 186 TRP A N 1
ATOM 1454 C CA . TRP A 1 186 ? -10.547 -10.027 -1.899 1.00 92.50 186 TRP A CA 1
ATOM 1455 C C . TRP A 1 186 ? -10.341 -11.000 -3.063 1.00 92.50 186 TRP A C 1
ATOM 1457 O O . TRP A 1 186 ? -11.171 -11.028 -3.972 1.00 92.50 186 TRP A O 1
ATOM 1467 N N . ASN A 1 187 ? -9.284 -11.816 -3.026 1.00 93.50 187 ASN A N 1
ATOM 1468 C CA . ASN A 1 187 ? -8.918 -12.733 -4.105 1.00 93.50 187 ASN A CA 1
ATOM 1469 C C . ASN A 1 187 ? -8.856 -12.032 -5.479 1.00 93.50 187 ASN A C 1
ATOM 1471 O O . ASN A 1 187 ? -9.440 -12.487 -6.465 1.00 93.50 187 ASN A O 1
ATOM 1475 N N . LEU A 1 188 ? -8.201 -10.872 -5.517 1.00 94.94 188 LEU A N 1
ATOM 1476 C CA . LEU A 1 188 ? -7.991 -10.097 -6.733 1.00 94.94 188 LEU A CA 1
ATOM 1477 C C . LEU A 1 188 ? -6.793 -10.631 -7.519 1.00 94.94 188 LEU A C 1
ATOM 1479 O O . LEU A 1 188 ? -5.950 -11.371 -7.016 1.00 94.94 188 LEU A O 1
ATOM 1483 N N . HIS A 1 189 ? -6.725 -10.215 -8.776 1.00 97.75 189 HIS A N 1
ATOM 1484 C CA . HIS A 1 189 ? -5.525 -10.364 -9.582 1.00 97.75 189 HIS A CA 1
ATOM 1485 C C . HIS A 1 189 ? -4.432 -9.386 -9.144 1.00 97.75 189 HIS A C 1
ATOM 1487 O O . HIS A 1 189 ? -4.741 -8.315 -8.626 1.00 97.75 189 HIS A O 1
ATOM 1493 N N . THR A 1 190 ? -3.186 -9.730 -9.457 1.00 97.50 190 THR A N 1
ATOM 1494 C CA . THR A 1 190 ? -2.015 -8.873 -9.249 1.00 97.50 190 THR A CA 1
ATOM 1495 C C . THR A 1 190 ? -1.880 -7.833 -10.370 1.00 97.50 190 THR A C 1
ATOM 1497 O O . THR A 1 190 ? -2.472 -7.946 -11.455 1.00 97.50 190 THR A O 1
ATOM 1500 N N . LEU A 1 191 ? -1.055 -6.817 -10.141 1.00 96.50 191 LEU A N 1
ATOM 1501 C CA . LEU A 1 191 ? -0.639 -5.814 -11.121 1.00 96.50 191 LEU A CA 1
ATOM 1502 C C . LEU A 1 191 ? 0.554 -6.270 -11.977 1.00 96.50 191 LEU A C 1
ATOM 1504 O O . LEU A 1 191 ? 0.933 -5.556 -12.911 1.00 96.50 191 LEU A O 1
ATOM 1508 N N . GLY A 1 192 ? 1.137 -7.439 -11.684 1.00 97.25 192 GLY A N 1
ATOM 1509 C CA . GLY A 1 192 ? 2.323 -7.962 -12.372 1.00 97.25 192 GLY A CA 1
ATOM 1510 C C . GLY A 1 192 ? 3.595 -7.177 -12.051 1.00 97.25 192 GLY A C 1
ATOM 1511 O O . GLY A 1 192 ? 4.484 -7.069 -12.899 1.00 97.25 192 GLY A O 1
ATOM 1512 N N . ARG A 1 193 ? 3.653 -6.547 -10.873 1.00 96.69 193 ARG A N 1
ATOM 1513 C CA . ARG A 1 193 ? 4.788 -5.751 -10.394 1.00 96.69 193 ARG A CA 1
ATOM 1514 C C . ARG A 1 193 ? 5.235 -6.281 -9.025 1.00 96.69 193 ARG A C 1
ATOM 1516 O O . ARG A 1 193 ? 5.078 -7.463 -8.736 1.00 96.69 193 ARG A O 1
ATOM 1523 N N . TRP A 1 194 ? 5.826 -5.428 -8.189 1.00 96.38 194 TRP A N 1
ATOM 1524 C CA . TRP A 1 194 ? 6.331 -5.814 -6.865 1.00 96.38 194 TRP A CA 1
ATOM 1525 C C . TRP A 1 194 ? 5.245 -6.235 -5.863 1.00 96.38 194 TRP A C 1
ATOM 1527 O O . TRP A 1 194 ? 5.567 -6.831 -4.843 1.00 96.38 194 TRP A O 1
ATOM 1537 N N . ASP A 1 195 ? 3.970 -6.002 -6.172 1.00 97.25 195 ASP A N 1
ATOM 1538 C CA . ASP A 1 195 ? 2.822 -6.577 -5.464 1.00 97.25 195 ASP A CA 1
ATOM 1539 C C . ASP A 1 195 ? 2.801 -8.115 -5.523 1.00 97.25 195 ASP A C 1
ATOM 1541 O O . ASP A 1 195 ? 2.451 -8.758 -4.537 1.00 97.25 195 ASP A O 1
ATOM 1545 N N . VAL A 1 196 ? 3.261 -8.717 -6.630 1.00 97.12 196 VAL A N 1
ATOM 1546 C CA . VAL A 1 196 ? 3.222 -10.175 -6.838 1.00 97.12 196 VAL A CA 1
ATOM 1547 C C . VAL A 1 196 ? 4.027 -10.916 -5.771 1.00 97.12 196 VAL A C 1
ATOM 1549 O O . VAL A 1 196 ? 3.591 -11.956 -5.272 1.00 97.12 196 VAL A O 1
ATOM 1552 N N . GLY A 1 197 ? 5.208 -10.381 -5.453 1.00 95.25 197 GLY A N 1
ATOM 1553 C CA . GLY A 1 197 ? 6.141 -10.956 -4.495 1.00 95.25 197 GLY A CA 1
ATOM 1554 C C . GLY A 1 197 ? 6.049 -10.379 -3.082 1.00 95.25 197 GLY A C 1
ATOM 1555 O O . GLY A 1 197 ? 6.653 -10.922 -2.157 1.00 95.25 197 GLY A O 1
ATOM 1556 N N . ALA A 1 198 ? 5.306 -9.300 -2.858 1.00 97.38 198 ALA A N 1
ATOM 1557 C CA . ALA A 1 198 ? 5.237 -8.701 -1.534 1.00 97.38 198 ALA A CA 1
ATOM 1558 C C . ALA A 1 198 ? 4.539 -9.630 -0.531 1.00 97.38 198 ALA A C 1
ATOM 1560 O O . ALA A 1 198 ? 3.440 -10.126 -0.787 1.00 97.38 198 ALA A O 1
ATOM 1561 N N . ASN A 1 199 ? 5.153 -9.826 0.641 1.00 97.88 199 ASN A N 1
ATOM 1562 C CA . ASN A 1 199 ? 4.530 -10.590 1.721 1.00 97.88 199 ASN A CA 1
ATOM 1563 C C . ASN A 1 199 ? 3.177 -9.968 2.094 1.00 97.88 199 ASN A C 1
ATOM 1565 O O . ASN A 1 199 ? 3.070 -8.751 2.241 1.00 97.88 199 ASN A O 1
ATOM 1569 N N . VAL A 1 200 ? 2.167 -10.812 2.275 1.00 97.38 200 VAL A N 1
ATOM 1570 C CA . VAL A 1 200 ? 0.829 -10.426 2.734 1.00 97.38 200 VAL A CA 1
ATOM 1571 C C . VAL A 1 200 ? 0.818 -10.373 4.261 1.00 97.38 200 VAL A C 1
ATOM 1573 O O . VAL A 1 200 ? 1.423 -11.229 4.908 1.00 97.38 200 VAL A O 1
ATOM 1576 N N . PHE A 1 201 ? 0.128 -9.396 4.858 1.00 96.94 201 PHE A N 1
ATOM 1577 C CA . PHE A 1 201 ? 0.063 -9.271 6.314 1.00 96.94 201 PHE A CA 1
ATOM 1578 C C . PHE A 1 201 ? -0.471 -10.535 6.967 1.00 96.94 201 PHE A C 1
ATOM 1580 O O . PHE A 1 201 ? -1.440 -11.139 6.495 1.00 96.94 201 PHE A O 1
ATOM 1587 N N . LYS A 1 202 ? 0.131 -10.886 8.106 1.00 94.31 202 LYS A N 1
ATOM 1588 C CA . LYS A 1 202 ? -0.039 -12.195 8.729 1.00 94.31 202 LYS A CA 1
ATOM 1589 C C . LYS A 1 202 ? -1.486 -12.658 8.884 1.00 94.31 202 LYS A C 1
ATOM 1591 O O . LYS A 1 202 ? -1.846 -13.787 8.567 1.00 94.31 202 LYS A O 1
ATOM 1596 N N . ILE A 1 203 ? -2.341 -11.751 9.333 1.00 92.94 203 ILE A N 1
ATOM 1597 C CA . ILE A 1 203 ? -3.764 -12.012 9.575 1.00 92.94 203 ILE A CA 1
ATOM 1598 C C . ILE A 1 203 ? -4.567 -12.362 8.314 1.00 92.94 203 ILE A C 1
ATOM 1600 O O . ILE A 1 203 ? -5.608 -13.010 8.426 1.00 92.94 203 ILE A O 1
ATOM 1604 N N . VAL A 1 204 ? -4.093 -11.959 7.133 1.00 94.88 204 VAL A N 1
ATOM 1605 C CA . VAL A 1 204 ? -4.670 -12.343 5.838 1.00 94.88 204 VAL A CA 1
ATOM 1606 C C . VAL A 1 204 ? -3.942 -13.561 5.279 1.00 94.88 204 VAL A C 1
ATOM 1608 O O . VAL A 1 204 ? -4.607 -14.525 4.907 1.00 94.88 204 VAL A O 1
ATOM 1611 N N . ALA A 1 205 ? -2.608 -13.570 5.314 1.00 96.00 205 ALA A N 1
ATOM 1612 C CA . ALA A 1 205 ? -1.787 -14.660 4.792 1.00 96.00 205 ALA A CA 1
ATOM 1613 C C . ALA A 1 205 ? -2.104 -16.014 5.448 1.00 96.00 205 ALA A C 1
ATOM 1615 O O . ALA A 1 205 ? -2.288 -17.007 4.747 1.00 96.00 205 ALA A O 1
ATOM 1616 N N . ASP A 1 206 ? -2.305 -16.044 6.770 1.00 94.31 206 ASP A N 1
ATOM 1617 C CA . ASP A 1 206 ? -2.706 -17.255 7.502 1.00 94.31 206 ASP A CA 1
ATOM 1618 C C . ASP A 1 206 ? -4.077 -17.809 7.045 1.00 94.31 206 ASP A C 1
ATOM 1620 O O . ASP A 1 206 ? -4.402 -18.967 7.306 1.00 94.31 206 ASP A O 1
ATOM 1624 N N . LYS A 1 207 ? -4.916 -16.992 6.390 1.00 94.44 207 LYS A N 1
ATOM 1625 C CA . LYS A 1 207 ? -6.228 -17.397 5.852 1.00 94.44 207 LYS A CA 1
ATOM 1626 C C . LYS A 1 207 ? -6.181 -17.751 4.371 1.00 94.44 207 LYS A C 1
ATOM 1628 O O . LYS A 1 207 ? -6.978 -18.578 3.937 1.00 94.44 207 LYS A O 1
ATOM 1633 N N . THR A 1 208 ? -5.315 -17.099 3.604 1.00 95.44 208 THR A N 1
ATOM 1634 C CA . THR A 1 208 ? -5.208 -17.260 2.148 1.00 95.44 208 THR A CA 1
ATOM 1635 C C . THR A 1 208 ? -4.142 -18.272 1.741 1.00 95.44 208 THR A C 1
ATOM 1637 O O . THR A 1 208 ? -4.145 -18.722 0.598 1.00 95.44 208 THR A O 1
ATOM 1640 N N . GLY A 1 209 ? -3.263 -18.665 2.667 1.00 96.06 209 GLY A N 1
ATOM 1641 C CA . GLY A 1 209 ? -2.137 -19.554 2.400 1.00 96.06 209 GLY A CA 1
ATOM 1642 C C . GLY A 1 209 ? -0.948 -18.839 1.761 1.00 96.06 209 GLY A C 1
ATOM 1643 O O . GLY A 1 209 ? -0.126 -19.489 1.124 1.00 96.06 209 GLY A O 1
ATOM 1644 N N . ASP A 1 210 ? -0.846 -17.517 1.881 1.00 96.81 210 ASP A N 1
ATOM 1645 C CA . ASP A 1 210 ? 0.315 -16.786 1.372 1.00 96.81 210 ASP A CA 1
ATOM 1646 C C . ASP A 1 210 ? 1.577 -17.099 2.187 1.00 96.81 210 ASP A C 1
ATOM 1648 O O . ASP A 1 210 ? 1.531 -17.232 3.411 1.00 96.81 210 ASP A O 1
ATOM 1652 N N . LEU A 1 211 ? 2.712 -17.247 1.497 1.00 94.75 211 LEU A N 1
ATOM 1653 C CA . LEU A 1 211 ? 3.989 -17.561 2.136 1.00 94.75 211 LEU A CA 1
ATOM 1654 C C . LEU A 1 211 ? 4.647 -16.305 2.699 1.00 94.75 211 LEU A C 1
ATOM 1656 O O . LEU A 1 211 ? 4.731 -15.284 2.018 1.00 94.75 211 LEU A O 1
ATOM 1660 N N . TYR A 1 212 ? 5.225 -16.433 3.892 1.00 93.31 212 TYR A N 1
ATOM 1661 C CA . TYR A 1 212 ? 6.181 -15.456 4.400 1.00 93.31 212 TYR A CA 1
ATOM 1662 C C . TYR A 1 212 ? 7.575 -15.802 3.911 1.00 93.31 212 TYR A C 1
ATOM 1664 O O . TYR A 1 212 ? 8.029 -16.941 4.044 1.00 93.31 212 TYR A O 1
ATOM 1672 N N . ARG A 1 213 ? 8.268 -14.806 3.371 1.00 95.12 213 ARG A N 1
ATOM 1673 C CA . ARG A 1 213 ? 9.647 -14.953 2.915 1.00 95.12 213 ARG A CA 1
ATOM 1674 C C . ARG A 1 213 ? 10.505 -13.873 3.546 1.00 95.12 213 ARG A C 1
ATOM 1676 O O . ARG A 1 213 ? 10.151 -12.695 3.502 1.00 95.12 213 ARG A O 1
ATOM 1683 N N . ALA A 1 214 ? 11.610 -14.289 4.154 1.00 95.06 214 ALA A N 1
ATOM 1684 C CA . ALA A 1 214 ? 12.606 -13.367 4.673 1.00 95.06 214 ALA A CA 1
ATOM 1685 C C . ALA A 1 214 ? 13.265 -12.600 3.517 1.00 95.06 214 ALA A C 1
ATOM 1687 O O . ALA A 1 214 ? 13.412 -13.133 2.418 1.00 95.06 214 ALA A O 1
ATOM 1688 N N . CYS A 1 215 ? 13.667 -11.361 3.783 1.00 95.12 215 CYS A N 1
ATOM 1689 C CA . CYS A 1 215 ? 14.457 -10.541 2.872 1.00 95.12 215 CYS A CA 1
ATOM 1690 C C . CYS A 1 215 ? 15.755 -10.186 3.596 1.00 95.12 215 CYS A C 1
ATOM 1692 O O . CYS A 1 215 ? 15.854 -9.147 4.254 1.00 95.12 215 CYS A O 1
ATOM 1694 N N . GLU A 1 216 ? 16.731 -11.093 3.545 1.00 93.75 216 GLU A N 1
ATOM 1695 C CA . GLU A 1 216 ? 18.009 -10.945 4.258 1.00 93.75 216 GLU A CA 1
ATOM 1696 C C . GLU A 1 216 ? 18.775 -9.700 3.798 1.00 93.75 216 GLU A C 1
ATOM 1698 O O . GLU A 1 216 ? 19.416 -9.032 4.606 1.00 93.75 216 GLU A O 1
ATOM 1703 N N . GLY A 1 217 ? 18.630 -9.321 2.522 1.00 93.00 217 GLY A N 1
ATOM 1704 C CA . GLY A 1 217 ? 19.236 -8.107 1.979 1.00 93.00 217 GLY A CA 1
ATOM 1705 C C . GLY A 1 217 ? 18.775 -6.824 2.676 1.00 93.00 217 GLY A C 1
ATOM 1706 O O . GLY A 1 217 ? 19.552 -5.878 2.750 1.00 93.00 217 GLY A O 1
ATOM 1707 N N . VAL A 1 218 ? 17.556 -6.787 3.224 1.00 93.56 218 VAL A N 1
ATOM 1708 C CA . VAL A 1 218 ? 17.002 -5.602 3.908 1.00 93.56 218 VAL A CA 1
ATOM 1709 C C . VAL A 1 218 ? 16.947 -5.776 5.426 1.00 93.56 218 VAL A C 1
ATOM 1711 O O . VAL A 1 218 ? 17.160 -4.823 6.172 1.00 93.56 218 VAL A O 1
ATOM 1714 N N . SER A 1 219 ? 16.619 -6.979 5.893 1.00 92.31 219 SER A N 1
ATOM 1715 C CA . SER A 1 219 ? 16.273 -7.255 7.294 1.00 92.31 219 SER A CA 1
ATOM 1716 C C . SER A 1 219 ? 17.230 -8.201 8.020 1.00 92.31 219 SER A C 1
ATOM 1718 O O . SER A 1 219 ? 17.046 -8.416 9.217 1.00 92.31 219 SER A O 1
ATOM 1720 N N . GLY A 1 220 ? 18.237 -8.737 7.324 1.00 91.75 220 GLY A N 1
ATOM 1721 C CA . GLY A 1 220 ? 19.259 -9.598 7.914 1.00 91.75 220 GLY A CA 1
ATOM 1722 C C . GLY A 1 220 ? 20.286 -8.829 8.750 1.00 91.75 220 GLY A C 1
ATOM 1723 O O . GLY A 1 220 ? 20.284 -7.598 8.811 1.00 91.75 220 GLY A O 1
ATOM 1724 N N . ASP A 1 221 ? 21.210 -9.564 9.372 1.00 92.44 221 ASP A N 1
ATOM 1725 C CA . ASP A 1 221 ? 22.226 -9.005 10.280 1.00 92.44 221 ASP A CA 1
ATOM 1726 C C . ASP A 1 221 ? 23.223 -8.060 9.587 1.00 92.44 221 ASP A C 1
ATOM 1728 O O . ASP A 1 221 ? 23.849 -7.225 10.242 1.00 92.44 221 ASP A O 1
ATOM 1732 N N . GLN A 1 222 ? 23.398 -8.204 8.270 1.00 92.19 222 GLN A N 1
ATOM 1733 C CA . GLN A 1 222 ? 24.280 -7.393 7.427 1.00 92.19 222 GLN A CA 1
ATOM 1734 C C . GLN A 1 222 ? 23.509 -6.930 6.179 1.00 92.19 222 GLN A C 1
ATOM 1736 O O . GLN A 1 222 ? 23.669 -7.520 5.106 1.00 92.19 222 GLN A O 1
ATOM 1741 N N . PRO A 1 223 ? 22.634 -5.914 6.307 1.00 91.75 223 PRO A N 1
ATOM 1742 C CA . PRO A 1 223 ? 21.786 -5.477 5.208 1.00 91.75 223 PRO A CA 1
ATOM 1743 C C . PRO A 1 223 ? 22.624 -4.872 4.076 1.00 91.75 223 PRO A C 1
ATOM 1745 O O . PRO A 1 223 ? 23.551 -4.092 4.301 1.00 91.75 223 PRO A O 1
ATOM 174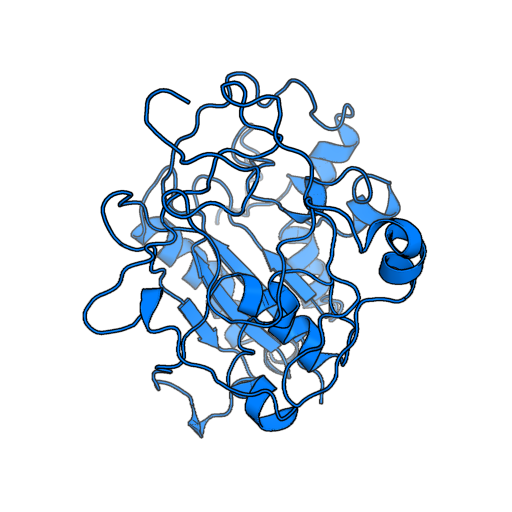8 N N . THR A 1 224 ? 22.272 -5.230 2.846 1.00 92.19 224 THR A N 1
ATOM 1749 C CA . THR A 1 224 ? 22.897 -4.764 1.598 1.00 92.19 224 THR A CA 1
ATOM 1750 C C . THR A 1 224 ? 21.971 -3.871 0.777 1.00 92.19 224 THR A C 1
ATOM 1752 O O . THR A 1 224 ? 22.430 -3.182 -0.127 1.00 92.19 224 THR A O 1
ATOM 1755 N N . THR A 1 225 ? 20.676 -3.860 1.098 1.00 91.81 225 THR A N 1
ATOM 1756 C CA . THR A 1 225 ? 19.631 -3.070 0.445 1.00 91.81 225 THR A CA 1
ATOM 1757 C C . THR A 1 225 ? 18.951 -2.196 1.488 1.00 91.81 225 THR A C 1
ATOM 1759 O O . THR A 1 225 ? 18.471 -2.689 2.508 1.00 91.81 225 THR A O 1
ATOM 1762 N N . PHE A 1 226 ? 18.893 -0.889 1.237 1.00 90.19 226 PHE A N 1
ATOM 1763 C CA . PHE A 1 226 ? 18.461 0.071 2.258 1.00 90.19 226 PHE A CA 1
ATOM 1764 C C . PHE A 1 226 ? 17.077 0.657 1.996 1.00 90.19 226 PHE A C 1
ATOM 1766 O O . PHE A 1 226 ? 16.435 1.100 2.941 1.00 90.19 226 PHE A O 1
ATOM 1773 N N . LEU A 1 227 ? 16.589 0.659 0.751 1.00 91.19 227 LEU A N 1
ATOM 1774 C CA . LEU A 1 227 ? 15.259 1.185 0.381 1.00 91.19 227 LEU A CA 1
ATOM 1775 C C . LEU A 1 227 ? 14.996 2.643 0.814 1.00 91.19 227 LEU A C 1
ATOM 1777 O O . LEU A 1 227 ? 13.849 3.069 0.933 1.00 91.19 227 LEU A O 1
ATOM 1781 N N . ASN A 1 228 ? 16.058 3.409 1.052 1.00 87.44 228 ASN A N 1
ATOM 1782 C CA . ASN A 1 228 ? 16.040 4.811 1.474 1.00 87.44 228 ASN A CA 1
ATOM 1783 C C . ASN A 1 228 ? 16.231 5.790 0.306 1.00 87.44 228 ASN A C 1
ATOM 1785 O O . ASN A 1 228 ? 16.248 7.000 0.498 1.00 87.44 228 ASN A O 1
ATOM 1789 N N . SER A 1 229 ? 16.389 5.272 -0.911 1.00 86.19 229 SER A N 1
ATOM 1790 C CA . SER A 1 229 ? 16.467 6.052 -2.139 1.00 86.19 229 SER A CA 1
ATOM 1791 C C . SER A 1 229 ? 15.953 5.225 -3.312 1.00 86.19 229 SER A C 1
ATOM 1793 O O . SER A 1 229 ? 16.141 4.007 -3.366 1.00 86.19 229 SER A O 1
ATOM 1795 N N . SER A 1 230 ? 15.310 5.900 -4.263 1.00 86.88 230 SER A N 1
ATOM 1796 C CA . SER A 1 230 ? 14.938 5.323 -5.558 1.00 86.88 230 SER A CA 1
ATOM 1797 C C . SER A 1 230 ? 16.085 5.456 -6.560 1.00 86.88 230 SER A C 1
ATOM 1799 O O . SER A 1 230 ? 16.908 6.361 -6.446 1.00 86.88 230 SER A O 1
ATOM 1801 N N . PHE A 1 231 ? 16.128 4.588 -7.572 1.00 89.62 231 PHE A N 1
ATOM 1802 C CA . PHE A 1 231 ? 17.058 4.705 -8.701 1.00 89.62 231 PHE A CA 1
ATOM 1803 C C . PHE A 1 231 ? 16.567 5.712 -9.755 1.00 89.62 231 PHE A C 1
ATOM 1805 O O . PHE A 1 231 ? 15.391 6.082 -9.788 1.00 89.62 231 PHE A O 1
ATOM 1812 N N . ALA A 1 232 ? 17.463 6.147 -10.648 1.00 88.62 232 ALA A N 1
ATOM 1813 C CA . ALA A 1 232 ? 17.135 7.092 -11.711 1.00 88.62 232 ALA A CA 1
ATOM 1814 C C . ALA A 1 232 ? 16.173 6.450 -12.730 1.00 88.62 232 ALA A C 1
ATOM 1816 O O . ALA A 1 232 ? 16.563 5.605 -13.541 1.00 88.62 232 ALA A O 1
ATOM 1817 N N . GLY A 1 233 ? 14.895 6.831 -12.644 1.00 86.44 233 GLY A N 1
ATOM 1818 C CA . GLY A 1 233 ? 13.800 6.333 -13.479 1.00 86.44 233 GLY A CA 1
ATOM 1819 C C . GLY A 1 233 ? 13.340 7.318 -14.565 1.00 86.44 233 GLY A C 1
ATOM 1820 O O . GLY A 1 233 ? 13.983 8.341 -14.780 1.00 86.44 233 GLY A O 1
ATOM 1821 N N . PRO A 1 234 ? 12.197 7.058 -15.229 1.00 84.25 234 PRO A N 1
ATOM 1822 C CA . PRO A 1 234 ? 11.700 7.850 -16.371 1.00 84.25 234 PRO A CA 1
ATOM 1823 C C . PRO A 1 234 ? 11.445 9.334 -16.091 1.00 84.25 234 PRO A C 1
ATOM 1825 O O . PRO A 1 234 ? 11.331 10.130 -17.017 1.00 84.25 234 PRO A O 1
ATOM 1828 N N . PHE A 1 235 ? 11.316 9.703 -14.816 1.00 80.81 235 PHE A N 1
ATOM 1829 C CA . PHE A 1 235 ? 11.097 11.081 -14.376 1.00 80.81 235 PHE A CA 1
ATOM 1830 C C . PHE A 1 235 ? 12.384 11.800 -13.958 1.00 80.81 235 PHE A C 1
ATOM 1832 O O 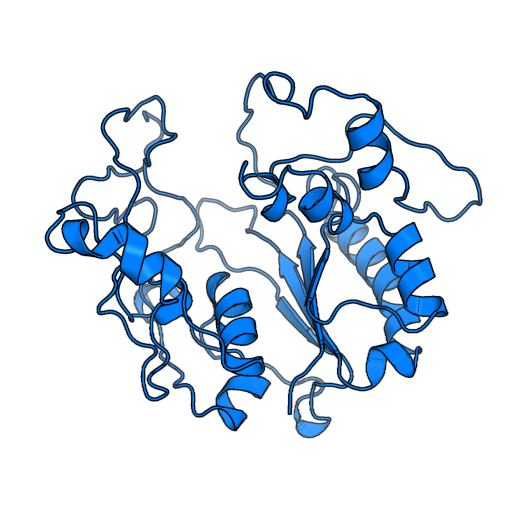. PHE A 1 235 ? 12.331 12.965 -13.572 1.00 80.81 235 PHE A O 1
ATOM 1839 N N . ASN A 1 236 ? 13.528 11.119 -14.004 1.00 83.56 236 ASN A N 1
ATOM 1840 C CA . ASN A 1 236 ? 14.813 11.701 -13.658 1.00 83.56 236 ASN A CA 1
ATOM 1841 C C . ASN A 1 236 ? 15.338 12.546 -14.834 1.00 83.56 236 ASN A C 1
ATOM 1843 O O . ASN A 1 236 ? 15.565 12.039 -15.933 1.00 83.56 236 ASN A O 1
ATOM 1847 N N . THR A 1 237 ? 15.537 13.845 -14.609 1.00 82.19 237 THR A N 1
ATOM 1848 C CA . THR A 1 237 ? 15.980 14.792 -15.647 1.00 82.19 237 THR A CA 1
ATOM 1849 C C . THR A 1 237 ? 17.453 14.623 -16.027 1.00 82.19 237 THR A C 1
ATOM 1851 O O . THR A 1 237 ? 17.816 14.928 -17.162 1.00 82.19 237 THR A O 1
ATOM 1854 N N . GLY A 1 238 ? 18.288 14.090 -15.128 1.00 81.25 238 GLY A N 1
ATOM 1855 C CA . GLY A 1 238 ? 19.682 13.715 -15.387 1.00 81.25 238 GLY A CA 1
ATOM 1856 C C . GLY A 1 238 ? 19.844 12.371 -16.114 1.00 81.25 238 GLY A C 1
ATOM 1857 O O . GLY A 1 238 ? 20.947 12.018 -16.537 1.00 81.25 238 GLY A O 1
ATOM 1858 N N . PHE A 1 239 ? 18.756 11.614 -16.292 1.00 80.62 239 PHE A N 1
ATOM 1859 C CA . PHE A 1 239 ? 18.751 10.296 -16.922 1.00 80.62 239 PHE A CA 1
ATOM 1860 C C . PHE A 1 239 ? 17.500 10.071 -17.788 1.00 80.62 239 PHE A C 1
ATOM 1862 O O . PHE A 1 239 ? 16.663 9.204 -17.541 1.00 80.62 239 PHE A O 1
ATOM 1869 N N . SER A 1 240 ? 17.408 10.838 -18.873 1.00 71.19 240 SER A N 1
ATOM 1870 C CA . SER A 1 240 ? 16.250 10.870 -19.777 1.00 71.19 240 SER A CA 1
ATOM 1871 C C . SER A 1 240 ? 16.026 9.612 -20.630 1.00 71.19 240 SER A C 1
ATOM 1873 O O . SER A 1 240 ? 15.033 9.537 -21.350 1.00 71.19 240 SER A O 1
ATOM 1875 N N . SER A 1 241 ? 16.914 8.613 -20.573 1.00 78.44 241 SER A N 1
ATOM 1876 C CA . SER A 1 241 ? 16.788 7.375 -21.356 1.00 78.44 241 SER A CA 1
ATOM 1877 C C . SER A 1 241 ? 16.047 6.246 -20.631 1.00 78.44 241 SER A C 1
ATOM 1879 O O . SER A 1 241 ? 15.874 5.173 -21.209 1.00 78.44 241 SER A O 1
ATOM 1881 N N . ALA A 1 242 ? 15.641 6.438 -19.372 1.00 80.56 242 ALA A N 1
ATOM 1882 C CA . ALA A 1 242 ? 14.899 5.424 -18.629 1.00 80.56 242 ALA A CA 1
ATOM 1883 C C . ALA A 1 242 ? 13.507 5.194 -19.236 1.00 80.56 242 ALA A C 1
ATOM 1885 O O . ALA A 1 242 ? 12.668 6.094 -19.279 1.00 80.56 242 ALA A O 1
ATOM 1886 N N . ALA A 1 243 ? 13.231 3.960 -19.652 1.00 85.31 243 ALA A N 1
ATOM 1887 C CA . ALA A 1 243 ? 11.899 3.563 -20.090 1.00 85.31 243 ALA A CA 1
ATOM 1888 C C . ALA A 1 243 ? 10.965 3.292 -18.902 1.00 85.31 243 ALA A C 1
ATOM 1890 O O . ALA A 1 243 ? 11.410 2.940 -17.806 1.00 85.31 243 ALA A O 1
ATOM 1891 N N . TYR A 1 244 ? 9.653 3.396 -19.120 1.00 89.00 244 TYR A N 1
ATOM 1892 C CA . TYR A 1 244 ? 8.685 2.919 -18.135 1.00 89.00 244 TYR A CA 1
ATOM 1893 C C . TYR A 1 244 ? 8.743 1.395 -18.035 1.00 89.00 244 TYR A C 1
ATOM 1895 O O . TYR A 1 244 ? 8.619 0.722 -19.059 1.00 89.00 244 TYR A O 1
ATOM 1903 N N . PRO A 1 245 ? 8.878 0.838 -16.824 1.00 91.94 245 PRO A N 1
ATOM 1904 C CA . PRO A 1 245 ? 8.919 -0.601 -16.660 1.00 91.94 245 PRO A CA 1
ATOM 1905 C C . PRO A 1 245 ? 7.554 -1.214 -16.957 1.00 91.94 245 PRO A C 1
ATOM 1907 O O . PRO A 1 245 ? 6.508 -0.739 -16.481 1.00 91.94 245 PRO A O 1
ATOM 1910 N N . ILE A 1 246 ? 7.567 -2.294 -17.731 1.00 94.81 246 ILE A N 1
ATOM 1911 C CA . ILE A 1 246 ? 6.356 -3.045 -18.061 1.00 94.81 246 ILE A CA 1
ATOM 1912 C C . ILE A 1 246 ? 6.091 -4.129 -17.005 1.00 94.81 246 ILE A C 1
ATOM 1914 O O . ILE A 1 246 ? 7.050 -4.636 -16.423 1.00 94.81 246 ILE A O 1
ATOM 1918 N N . PRO A 1 247 ? 4.825 -4.501 -16.745 1.00 96.94 247 PRO A N 1
ATOM 1919 C CA . PRO A 1 247 ? 4.500 -5.624 -15.869 1.00 96.94 247 PRO A CA 1
ATOM 1920 C C . PRO A 1 247 ? 5.056 -6.952 -16.394 1.00 96.94 247 PRO A C 1
ATOM 1922 O O . PRO A 1 247 ? 5.100 -7.166 -17.609 1.00 96.94 247 PRO A O 1
ATOM 1925 N N . ASN A 1 248 ? 5.394 -7.853 -15.475 1.00 97.00 248 ASN A N 1
ATOM 1926 C CA . ASN A 1 248 ? 5.712 -9.243 -15.776 1.00 97.00 248 ASN A CA 1
ATOM 1927 C C . ASN A 1 248 ? 4.428 -10.081 -15.740 1.00 97.00 248 ASN A C 1
ATOM 1929 O O . ASN A 1 248 ? 3.889 -10.355 -14.670 1.00 97.00 248 ASN A O 1
ATOM 1933 N N . LEU A 1 249 ? 3.933 -10.487 -16.911 1.00 97.00 249 LEU A N 1
ATOM 1934 C CA . LEU A 1 249 ? 2.694 -11.264 -17.045 1.00 97.00 249 LEU A CA 1
ATOM 1935 C C . LEU A 1 249 ? 2.853 -12.735 -16.653 1.00 97.00 249 LEU A C 1
ATOM 1937 O O . LEU A 1 249 ? 1.850 -13.428 -16.493 1.00 97.00 249 LEU A O 1
ATOM 1941 N N . HIS A 1 250 ? 4.092 -13.207 -16.519 1.00 94.88 250 HIS A N 1
ATOM 1942 C CA . HIS A 1 250 ? 4.416 -14.564 -16.090 1.00 94.88 250 HIS A CA 1
ATOM 1943 C C . HIS A 1 250 ? 4.625 -14.667 -14.577 1.00 94.88 250 HIS A C 1
ATOM 1945 O O . HIS A 1 250 ? 4.716 -15.777 -14.059 1.00 94.88 250 HIS A O 1
ATOM 1951 N N . ALA A 1 251 ? 4.687 -13.535 -13.869 1.00 95.19 251 ALA A N 1
ATOM 1952 C CA . ALA A 1 251 ? 4.788 -13.516 -12.421 1.00 95.19 251 ALA A CA 1
ATOM 1953 C C . ALA A 1 251 ? 3.453 -13.943 -11.793 1.00 95.19 251 ALA A C 1
ATOM 1955 O O . ALA A 1 251 ? 2.377 -13.469 -12.171 1.00 95.19 251 ALA A O 1
ATOM 1956 N N . VAL A 1 252 ? 3.536 -14.846 -10.821 1.00 95.81 252 VAL A N 1
ATOM 1957 C CA . VAL A 1 252 ? 2.387 -15.421 -10.121 1.00 95.81 252 VAL A CA 1
ATOM 1958 C C . VAL A 1 252 ? 2.667 -15.357 -8.627 1.00 95.81 252 VAL A C 1
ATOM 1960 O O . VAL A 1 252 ? 3.790 -15.628 -8.210 1.00 95.81 252 VAL A O 1
ATOM 1963 N N . SER A 1 253 ? 1.663 -15.004 -7.816 1.00 94.69 253 SER A N 1
ATOM 1964 C CA . SER A 1 253 ? 1.849 -14.973 -6.363 1.00 94.69 253 SER A CA 1
ATOM 1965 C C . SER A 1 253 ? 2.300 -16.350 -5.855 1.00 94.69 253 SER A C 1
ATOM 1967 O O . SER A 1 253 ? 1.621 -17.350 -6.134 1.00 94.69 253 SER A O 1
ATOM 1969 N N . PRO A 1 254 ? 3.414 -16.431 -5.106 1.00 91.81 254 PRO A N 1
ATOM 1970 C CA . PRO A 1 254 ? 3.939 -17.702 -4.622 1.00 91.81 254 PRO A CA 1
ATOM 1971 C C . PRO A 1 254 ? 2.924 -18.458 -3.763 1.00 91.81 254 PRO A C 1
ATOM 1973 O O . PRO A 1 254 ? 2.253 -17.871 -2.917 1.00 91.81 254 PRO A O 1
ATOM 1976 N N . ASN A 1 255 ? 2.834 -19.775 -3.972 1.00 95.19 255 ASN A N 1
ATOM 1977 C CA . ASN A 1 255 ? 1.883 -20.711 -3.350 1.00 95.19 255 ASN A CA 1
ATOM 1978 C C . ASN A 1 255 ? 0.396 -20.498 -3.688 1.00 95.19 255 ASN A C 1
ATOM 1980 O O . ASN A 1 255 ? -0.308 -21.473 -3.934 1.00 95.19 255 ASN A O 1
ATOM 1984 N N . THR A 1 256 ? -0.094 -19.260 -3.735 1.00 95.62 256 THR A N 1
ATOM 1985 C CA . THR A 1 256 ? -1.524 -18.966 -3.936 1.00 95.62 256 THR A CA 1
ATOM 1986 C C . THR A 1 256 ? -1.945 -18.879 -5.397 1.00 95.62 256 THR A C 1
ATOM 1988 O O . THR A 1 256 ? -3.133 -18.982 -5.699 1.00 95.62 256 THR A O 1
ATOM 1991 N N . GLY A 1 257 ? -1.004 -18.718 -6.329 1.00 96.06 257 GLY A N 1
ATOM 1992 C CA . GLY A 1 257 ? -1.302 -18.829 -7.755 1.00 96.06 257 GLY A CA 1
ATOM 1993 C C . GLY A 1 257 ? -2.025 -17.620 -8.359 1.00 96.06 257 GLY A C 1
ATOM 1994 O O . GLY A 1 257 ? -2.514 -17.715 -9.486 1.00 96.06 257 GLY A O 1
ATOM 1995 N N . ARG A 1 258 ? -2.131 -16.486 -7.646 1.00 96.69 258 ARG A N 1
ATOM 1996 C CA . ARG A 1 258 ? -2.804 -15.288 -8.179 1.00 96.69 258 ARG A CA 1
ATOM 1997 C C . ARG A 1 258 ? -2.046 -14.746 -9.387 1.00 96.69 258 ARG A C 1
ATOM 1999 O O . ARG A 1 258 ? -0.839 -14.522 -9.340 1.00 96.69 258 ARG A O 1
ATOM 2006 N N . THR A 1 259 ? -2.782 -14.561 -10.475 1.00 97.50 259 THR A N 1
ATOM 2007 C CA . THR A 1 259 ? -2.257 -14.148 -11.780 1.00 97.50 259 THR A CA 1
ATOM 2008 C C . THR A 1 259 ? -2.463 -12.659 -12.016 1.00 97.50 259 THR A C 1
ATOM 2010 O O . THR A 1 259 ? -3.331 -12.040 -11.396 1.00 97.50 259 THR A O 1
ATOM 2013 N N . VAL A 1 260 ? -1.708 -12.105 -12.965 1.00 97.81 260 VAL A N 1
ATOM 2014 C CA . VAL A 1 260 ? -1.857 -10.713 -13.402 1.00 97.81 260 VAL A CA 1
ATOM 2015 C C . VAL A 1 260 ? -3.248 -10.455 -13.978 1.00 97.81 260 VAL A C 1
ATOM 2017 O O . VAL A 1 260 ? -3.807 -11.284 -14.700 1.00 97.81 260 VAL A O 1
ATOM 2020 N N . LEU A 1 261 ? -3.796 -9.272 -13.692 1.00 97.56 261 LEU A N 1
ATOM 2021 C CA . LEU A 1 261 ? -5.122 -8.858 -14.142 1.00 97.56 261 LEU A CA 1
ATOM 2022 C C . LEU A 1 261 ? -5.271 -9.033 -15.668 1.00 97.56 261 LEU A C 1
ATOM 2024 O O . LEU A 1 261 ? -4.465 -8.476 -16.421 1.00 97.56 261 LEU A O 1
ATOM 2028 N N . PRO A 1 262 ? -6.320 -9.719 -16.170 1.00 97.44 262 PRO A N 1
ATOM 2029 C CA . PRO A 1 262 ? -6.447 -10.023 -17.598 1.00 97.44 262 PRO A CA 1
ATOM 2030 C C . PRO A 1 262 ? -6.417 -8.806 -18.531 1.00 97.44 262 PRO A C 1
ATOM 2032 O O . PRO A 1 262 ? -5.947 -8.906 -19.664 1.00 97.44 262 PRO A O 1
ATOM 2035 N N . SER A 1 263 ? -6.889 -7.639 -18.080 1.00 96.50 263 SER A N 1
ATOM 2036 C CA . SER A 1 263 ? -6.807 -6.399 -18.865 1.00 96.50 263 SER A CA 1
ATOM 2037 C C . SER A 1 263 ? -5.369 -5.891 -19.012 1.00 96.50 263 SER A C 1
ATOM 2039 O O . SER A 1 263 ? -5.004 -5.443 -20.099 1.00 96.50 263 SER A O 1
ATOM 2041 N N . ILE A 1 264 ? -4.539 -6.024 -17.971 1.00 96.00 264 ILE A N 1
ATOM 2042 C CA . ILE A 1 264 ? -3.097 -5.745 -18.031 1.00 96.00 264 ILE A CA 1
ATOM 2043 C C . ILE A 1 264 ? -2.429 -6.765 -18.955 1.00 96.00 264 ILE A C 1
ATOM 2045 O O . ILE A 1 264 ? -1.692 -6.379 -19.862 1.00 96.00 264 ILE A O 1
ATOM 2049 N N . ALA A 1 265 ? -2.753 -8.053 -18.801 1.00 96.25 265 ALA A N 1
ATOM 2050 C CA . ALA A 1 265 ? -2.216 -9.105 -19.659 1.00 96.25 265 ALA A CA 1
ATOM 2051 C C . ALA A 1 265 ? -2.515 -8.855 -21.141 1.00 96.25 265 ALA A C 1
ATOM 2053 O O . ALA A 1 265 ? -1.625 -8.945 -21.984 1.00 96.25 265 ALA A O 1
ATOM 2054 N N . LYS A 1 266 ? -3.747 -8.452 -21.465 1.00 97.38 266 LYS A N 1
ATOM 2055 C CA . LYS A 1 266 ? -4.138 -8.073 -22.826 1.00 97.38 266 LYS A CA 1
ATOM 2056 C C . LYS A 1 266 ? -3.337 -6.879 -23.350 1.00 97.38 266 LYS A C 1
ATOM 2058 O O . LYS A 1 266 ? -2.947 -6.889 -24.513 1.00 97.38 266 LYS A O 1
ATOM 2063 N N . GLN A 1 267 ? -3.102 -5.867 -22.517 1.00 96.12 267 GLN A N 1
ATOM 2064 C CA . GLN A 1 267 ? -2.399 -4.645 -22.912 1.00 96.12 267 GLN A CA 1
ATOM 2065 C C . GLN A 1 267 ? -0.902 -4.870 -23.169 1.00 96.12 267 GLN A C 1
ATOM 2067 O O . GLN A 1 267 ? -0.351 -4.259 -24.079 1.00 96.12 267 GLN A O 1
ATOM 2072 N N . TYR A 1 268 ? -0.248 -5.739 -22.392 1.00 96.44 268 TYR A N 1
ATOM 2073 C CA . TYR A 1 268 ? 1.212 -5.913 -22.420 1.00 96.44 268 TYR A CA 1
ATOM 2074 C C . TYR A 1 268 ? 1.686 -7.227 -23.060 1.00 96.44 268 TYR A C 1
ATOM 2076 O O . TYR A 1 268 ? 2.886 -7.511 -23.050 1.00 96.44 268 TYR A O 1
ATOM 2084 N N . ARG A 1 269 ? 0.774 -8.022 -23.641 1.00 95.88 269 ARG A N 1
ATOM 2085 C CA . ARG A 1 269 ? 1.068 -9.356 -24.199 1.00 95.88 269 ARG A CA 1
ATOM 2086 C C . ARG A 1 269 ? 2.234 -9.363 -25.190 1.00 95.88 269 ARG A C 1
ATOM 2088 O O . ARG A 1 269 ? 3.056 -10.265 -25.143 1.00 95.88 269 ARG A O 1
ATOM 2095 N N . SER A 1 270 ? 2.301 -8.380 -26.086 1.00 95.81 270 SER A N 1
ATOM 2096 C CA . SER A 1 270 ? 3.334 -8.311 -27.131 1.00 95.81 270 SER A CA 1
ATOM 2097 C C . SER A 1 270 ? 4.691 -7.814 -26.631 1.00 95.81 270 SER A C 1
ATOM 2099 O O . SER A 1 270 ? 5.639 -7.783 -27.407 1.00 95.81 270 SER A O 1
ATOM 2101 N N . SER A 1 271 ? 4.781 -7.378 -25.373 1.00 94.56 271 SER A N 1
ATOM 2102 C CA . SER A 1 271 ? 5.972 -6.716 -24.835 1.00 94.56 271 SER A CA 1
ATOM 2103 C C . SER A 1 271 ? 6.768 -7.594 -23.871 1.00 94.56 271 SER A C 1
ATOM 2105 O O . SER A 1 271 ? 7.740 -7.107 -23.314 1.00 94.56 271 SER A O 1
ATOM 2107 N N . GLN A 1 272 ? 6.381 -8.853 -23.641 1.00 93.62 272 GLN A N 1
ATOM 2108 C CA . GLN A 1 272 ? 6.957 -9.674 -22.563 1.00 93.62 272 GLN A CA 1
ATOM 2109 C C . GLN A 1 272 ? 8.442 -10.016 -22.737 1.00 93.62 272 GLN A C 1
ATOM 2111 O O . GLN A 1 272 ? 9.137 -10.167 -21.740 1.00 93.62 272 GLN A O 1
ATOM 2116 N N . ASP A 1 273 ? 8.959 -10.013 -23.966 1.00 90.06 273 ASP A N 1
ATOM 2117 C CA . ASP A 1 273 ? 10.396 -10.187 -24.231 1.00 90.06 273 ASP A CA 1
ATOM 2118 C C . ASP A 1 273 ? 11.200 -8.874 -24.095 1.00 90.06 273 ASP A C 1
ATOM 2120 O O . ASP A 1 273 ? 12.387 -8.810 -24.421 1.00 90.06 273 ASP A O 1
ATOM 2124 N N . SER A 1 274 ? 10.564 -7.784 -23.646 1.00 88.75 274 SER A N 1
ATOM 2125 C CA . SER A 1 274 ? 11.206 -6.477 -23.513 1.00 88.75 274 SER A CA 1
ATOM 2126 C C . SER A 1 274 ? 12.229 -6.460 -22.383 1.00 88.75 274 SER A C 1
ATOM 2128 O O . SER A 1 274 ? 11.947 -6.838 -21.247 1.00 88.75 274 SER A O 1
ATOM 2130 N N . THR A 1 275 ? 13.384 -5.849 -22.646 1.00 83.75 275 THR A N 1
ATOM 2131 C CA . THR A 1 275 ? 14.405 -5.561 -21.626 1.00 83.75 275 THR A CA 1
ATOM 2132 C C . THR A 1 275 ? 13.938 -4.565 -20.557 1.00 83.75 275 THR A C 1
ATOM 2134 O O . THR A 1 275 ? 14.676 -4.297 -19.616 1.00 83.75 275 THR A O 1
ATOM 2137 N N . GLN A 1 276 ? 12.747 -3.977 -20.715 1.00 86.69 276 GLN A N 1
ATOM 2138 C CA . GLN A 1 276 ? 12.109 -3.071 -19.752 1.00 86.69 276 GLN A CA 1
ATOM 2139 C C . GLN A 1 276 ? 11.334 -3.821 -18.654 1.00 86.69 276 GLN A C 1
ATOM 2141 O O . GLN A 1 276 ? 10.812 -3.195 -17.732 1.00 86.69 276 GLN A O 1
ATOM 2146 N N . MET A 1 277 ? 11.214 -5.146 -18.758 1.00 92.25 277 MET A N 1
ATOM 2147 C CA . MET A 1 277 ? 10.615 -5.989 -17.730 1.00 92.25 277 MET A CA 1
ATOM 2148 C C . MET A 1 277 ? 11.685 -6.405 -16.717 1.00 92.25 277 MET A C 1
ATOM 2150 O O . MET A 1 277 ? 12.595 -7.159 -17.049 1.00 92.25 277 MET A O 1
ATOM 2154 N N . TYR A 1 278 ? 11.565 -5.939 -15.473 1.00 91.62 278 TYR A N 1
ATOM 2155 C CA . TYR A 1 278 ? 12.450 -6.362 -14.376 1.00 91.62 278 TYR A CA 1
ATOM 2156 C C . TYR A 1 278 ? 11.705 -6.882 -13.141 1.00 91.62 278 TYR A C 1
ATOM 2158 O O . TYR A 1 278 ? 12.345 -7.310 -12.181 1.00 91.62 278 TYR A O 1
ATOM 2166 N N . TYR A 1 279 ? 10.371 -6.811 -13.127 1.00 95.50 279 TYR A N 1
ATOM 2167 C CA . TYR A 1 279 ? 9.580 -7.314 -12.008 1.00 95.50 279 TYR A CA 1
ATOM 2168 C C . TYR A 1 279 ? 9.658 -8.835 -11.940 1.00 95.50 279 TYR A C 1
ATOM 2170 O O . TYR A 1 279 ? 9.631 -9.522 -12.964 1.00 95.50 279 TYR A O 1
ATOM 2178 N N . ASN A 1 280 ? 9.709 -9.352 -10.723 1.00 93.31 280 ASN A N 1
ATOM 2179 C CA . ASN A 1 280 ? 9.655 -10.774 -10.428 1.00 93.31 280 ASN A CA 1
ATOM 2180 C C . ASN A 1 280 ? 8.710 -11.013 -9.238 1.00 93.31 280 ASN A C 1
ATOM 2182 O O . ASN A 1 280 ? 8.076 -10.084 -8.738 1.00 93.31 280 ASN A O 1
ATOM 2186 N N . ASP A 1 281 ? 8.582 -12.267 -8.825 1.00 93.19 281 ASP A N 1
ATOM 2187 C CA . ASP A 1 281 ? 7.743 -12.713 -7.713 1.00 93.19 281 ASP A CA 1
ATOM 2188 C C . ASP A 1 281 ? 8.508 -12.796 -6.377 1.00 93.19 281 ASP A C 1
ATOM 2190 O O . ASP A 1 281 ? 7.983 -13.328 -5.400 1.00 93.19 281 ASP A O 1
ATOM 2194 N N . GLY A 1 282 ? 9.737 -12.281 -6.305 1.00 94.00 282 GLY A N 1
ATOM 2195 C CA . GLY A 1 282 ? 10.597 -12.224 -5.123 1.00 94.00 282 GLY A CA 1
ATOM 2196 C C . GLY A 1 282 ? 10.266 -11.077 -4.164 1.00 94.00 282 GLY A C 1
ATOM 2197 O O . GLY A 1 282 ? 9.549 -10.138 -4.505 1.00 94.00 282 GLY A O 1
ATOM 2198 N N . VAL A 1 283 ? 10.794 -11.169 -2.939 1.00 94.62 283 VAL A N 1
ATOM 2199 C CA . VAL A 1 283 ? 10.687 -10.105 -1.920 1.00 94.62 283 VAL A CA 1
ATOM 2200 C C . VAL A 1 283 ? 11.800 -9.062 -2.027 1.00 94.62 283 VAL A C 1
ATOM 2202 O O . VAL A 1 283 ? 11.626 -7.942 -1.549 1.00 94.62 283 VAL A O 1
ATOM 2205 N N . ASP A 1 284 ? 12.923 -9.418 -2.654 1.00 92.50 284 ASP A N 1
ATOM 2206 C CA . ASP A 1 284 ? 14.047 -8.516 -2.876 1.00 92.50 284 ASP A CA 1
ATOM 2207 C C . ASP A 1 284 ? 13.709 -7.541 -4.006 1.00 92.50 284 ASP A C 1
ATOM 2209 O O . ASP A 1 284 ? 13.541 -7.934 -5.166 1.00 92.50 284 ASP A O 1
ATOM 2213 N N . ILE A 1 285 ? 13.607 -6.258 -3.659 1.00 93.25 285 ILE A N 1
ATOM 2214 C CA . ILE A 1 285 ? 13.334 -5.188 -4.616 1.00 93.25 285 ILE A CA 1
ATOM 2215 C C . ILE A 1 285 ? 14.577 -4.307 -4.815 1.00 93.25 285 ILE A C 1
ATOM 2217 O O . ILE A 1 285 ? 15.336 -4.097 -3.868 1.00 93.25 285 ILE A O 1
ATOM 2221 N N . PRO A 1 286 ? 14.785 -3.760 -6.024 1.00 92.31 286 PRO A N 1
ATOM 2222 C CA . PRO A 1 286 ? 15.886 -2.846 -6.301 1.00 92.31 286 PRO A CA 1
ATOM 2223 C C . PRO A 1 286 ? 15.798 -1.561 -5.468 1.00 92.31 286 PRO A C 1
ATOM 2225 O O . PRO A 1 286 ? 14.703 -1.040 -5.240 1.00 92.31 286 PRO A O 1
ATOM 2228 N N . ASP A 1 287 ? 16.953 -0.997 -5.119 1.00 91.00 287 ASP A N 1
ATOM 2229 C CA . ASP A 1 287 ? 17.080 0.322 -4.492 1.00 91.00 287 ASP A CA 1
ATOM 2230 C C . ASP A 1 287 ? 17.912 1.290 -5.352 1.00 91.00 287 ASP A C 1
ATOM 2232 O O . ASP A 1 287 ? 18.310 0.981 -6.479 1.00 91.00 287 ASP A O 1
ATOM 2236 N N . GLY A 1 288 ? 18.150 2.499 -4.841 1.00 90.25 288 GLY A N 1
ATOM 2237 C CA . GLY A 1 288 ? 18.909 3.534 -5.542 1.00 90.25 288 GLY A CA 1
ATOM 2238 C C . GLY A 1 288 ? 20.363 3.177 -5.870 1.00 90.25 288 GLY A C 1
ATOM 2239 O O . GLY A 1 288 ? 20.926 3.800 -6.771 1.00 90.25 288 GLY A O 1
ATOM 2240 N N . GLN A 1 289 ? 20.965 2.198 -5.185 1.00 89.94 289 GLN A N 1
ATOM 2241 C CA . GLN A 1 289 ? 22.351 1.760 -5.407 1.00 89.94 289 GLN A CA 1
ATOM 2242 C C . GLN A 1 289 ? 22.439 0.465 -6.225 1.00 89.94 289 GLN A C 1
ATOM 2244 O O . GLN A 1 289 ? 23.463 0.203 -6.854 1.00 89.94 289 GLN A O 1
ATOM 2249 N N . HIS A 1 290 ? 21.350 -0.299 -6.297 1.00 92.19 290 HIS A N 1
ATOM 2250 C CA . HIS A 1 290 ? 21.262 -1.559 -7.032 1.00 92.19 290 HIS A CA 1
ATOM 2251 C C . HIS A 1 290 ? 20.135 -1.512 -8.078 1.00 92.19 290 HIS A C 1
ATOM 2253 O O . HIS A 1 290 ? 19.168 -2.271 -7.984 1.00 92.19 290 HIS A O 1
ATOM 2259 N N . PRO A 1 291 ? 20.213 -0.613 -9.080 1.00 92.31 291 PRO A N 1
ATOM 2260 C CA . PRO A 1 291 ? 19.155 -0.440 -10.066 1.00 92.31 291 PRO A CA 1
ATOM 2261 C C . PRO A 1 291 ? 19.000 -1.676 -10.969 1.00 92.31 291 PRO A C 1
ATOM 2263 O O . PRO A 1 291 ? 19.984 -2.361 -11.267 1.00 92.31 291 PRO A O 1
ATOM 2266 N N . PRO A 1 292 ? 17.796 -1.925 -11.515 1.00 91.44 292 PRO A N 1
ATOM 2267 C CA . PRO A 1 292 ? 17.621 -2.913 -12.571 1.00 91.44 292 PRO A CA 1
ATOM 2268 C C . PRO A 1 292 ? 18.451 -2.579 -13.813 1.00 91.44 292 PRO A C 1
ATOM 2270 O O . PRO A 1 292 ? 18.786 -1.423 -14.086 1.00 91.44 292 PRO A O 1
ATOM 2273 N N . LYS A 1 293 ? 18.711 -3.592 -14.643 1.00 88.31 293 LYS A N 1
ATOM 2274 C CA . LYS A 1 293 ? 19.374 -3.403 -15.939 1.00 88.31 293 LYS A CA 1
ATOM 2275 C C . LYS A 1 293 ? 18.636 -2.346 -16.775 1.00 88.31 293 LYS A C 1
ATOM 2277 O O . LYS A 1 293 ? 17.425 -2.416 -16.947 1.00 88.31 293 LYS A O 1
ATOM 2282 N N . GLY A 1 294 ? 19.385 -1.387 -17.319 1.00 87.38 294 GLY A N 1
ATOM 2283 C CA . GLY A 1 294 ? 18.833 -0.274 -18.104 1.00 87.38 294 GLY A CA 1
ATOM 2284 C C . GLY A 1 294 ? 18.473 0.969 -17.283 1.00 87.38 294 GLY A C 1
ATOM 2285 O O . GLY A 1 294 ? 18.148 1.996 -17.874 1.00 87.38 294 GLY A O 1
ATOM 2286 N N . TYR A 1 295 ? 18.592 0.906 -15.955 1.00 90.50 295 TYR A N 1
ATOM 2287 C CA . TYR A 1 295 ? 18.442 2.040 -15.045 1.00 90.50 295 TYR A CA 1
ATOM 2288 C C . TYR A 1 295 ? 19.794 2.432 -14.445 1.00 90.50 295 TYR A C 1
ATOM 2290 O O . TYR A 1 295 ? 20.767 1.678 -14.532 1.00 90.50 295 TYR A O 1
ATOM 2298 N N . LYS A 1 296 ? 19.880 3.635 -13.869 1.00 89.31 296 LYS A N 1
ATOM 2299 C CA . LYS A 1 296 ? 21.114 4.148 -13.263 1.00 89.31 296 LYS A CA 1
ATOM 2300 C C . LYS A 1 296 ? 20.981 4.331 -11.763 1.00 89.31 296 LYS A C 1
ATOM 2302 O O . LYS A 1 296 ? 19.904 4.644 -11.257 1.00 89.31 296 LYS A O 1
ATOM 2307 N N . VAL A 1 297 ? 22.118 4.177 -11.090 1.00 89.38 297 VAL A N 1
ATOM 2308 C CA . VAL A 1 297 ? 22.272 4.539 -9.684 1.00 89.38 297 VAL A CA 1
ATOM 2309 C C . VAL A 1 297 ? 21.878 5.995 -9.489 1.00 89.38 297 VAL A C 1
ATOM 2311 O O . VAL A 1 297 ? 22.140 6.835 -10.354 1.00 89.38 297 VAL A O 1
ATOM 2314 N N . ASN A 1 298 ? 21.226 6.274 -8.370 1.00 77.56 298 ASN A N 1
ATOM 2315 C CA . ASN A 1 298 ? 20.930 7.633 -7.956 1.00 77.56 298 ASN A CA 1
ATOM 2316 C C . ASN A 1 298 ? 22.124 8.169 -7.158 1.00 77.56 298 ASN A C 1
ATOM 2318 O O . ASN A 1 298 ? 22.523 7.593 -6.143 1.00 77.56 298 ASN A O 1
ATOM 2322 N N . THR A 1 299 ? 22.730 9.235 -7.660 1.00 71.44 299 THR A N 1
ATOM 2323 C CA . THR A 1 299 ? 23.897 9.917 -7.095 1.00 71.44 299 THR A CA 1
ATOM 2324 C C . THR A 1 299 ? 23.563 11.394 -6.955 1.00 71.44 299 THR A C 1
ATOM 2326 O O . THR A 1 299 ? 22.660 11.880 -7.612 1.00 71.44 299 THR A O 1
ATOM 2329 N N . ALA A 1 300 ? 24.332 12.162 -6.184 1.00 64.75 300 ALA A N 1
ATOM 2330 C CA . ALA A 1 300 ? 24.107 13.611 -6.095 1.00 64.75 300 ALA A CA 1
ATOM 2331 C C . ALA A 1 300 ? 24.237 14.364 -7.445 1.00 64.75 300 ALA A C 1
ATOM 2333 O O . ALA A 1 300 ? 23.904 15.544 -7.516 1.00 64.75 300 ALA A O 1
ATOM 2334 N N . ALA A 1 301 ? 24.768 13.715 -8.489 1.00 57.22 301 ALA A N 1
ATOM 2335 C CA . ALA A 1 301 ? 25.007 14.293 -9.810 1.00 57.22 301 ALA A CA 1
ATOM 2336 C C . ALA A 1 301 ? 23.900 13.998 -10.838 1.00 57.22 301 ALA A C 1
ATOM 2338 O O . ALA A 1 301 ? 23.965 14.518 -11.954 1.00 57.22 301 ALA A O 1
ATOM 2339 N N . ASN A 1 302 ? 22.922 13.155 -10.504 1.00 52.19 302 ASN A N 1
ATOM 2340 C CA . ASN A 1 302 ? 21.768 12.853 -11.348 1.00 52.19 302 ASN A CA 1
ATOM 2341 C C . ASN A 1 302 ? 20.482 12.821 -10.528 1.00 52.19 302 ASN A C 1
ATOM 2343 O O . ASN A 1 302 ? 19.428 12.696 -11.180 1.00 52.19 302 ASN A O 1
#

Secondary structure (DSSP, 8-state):
-PPEEEEEEEPPS-----S-TTTTS-S-HHHHHHHHS----SSS-----TT---GGG-HHHHSGGG-SHHHHTT---HHHHHHHHHTT---SEEEE---TTTSSSSS-HHHHHHHHHHHHHHHHT-HHHHTTEEEEEEES--S-TTS-----EEEESTTS-GGGTT----S---THHHHHHHHHHHTPPB-SSTTTTSPPPHHHHHHHTPPP---HHHHSSS-----SS--B-TT-TT-TTPPPPPP-TT---TTT-PPBPHHHHHHHGGGTT-TT----SSS----SSSPPTT-B---TT-

Foldseek 3Di:
DFFQEEEEEFAAADDDDPVPLPPDPPPDPVLCCFQQFDPDDPDPDRPRDPPFDGPVLVVQVVDPVQPPPVSSVVRGDVVVVVVCLVVLNDDSYYYHYGTCQQRCHVHHPVSVVVSCCVVCVVLQVRCSSQVRYKYKYKYPFHPDLVAATDIDIDIDGNNDDPVCPPHDDPFDADPLLSVLQVCQSVVHADQLALVLQGAHPPSSCVVQVADTDDDCCRRNPDHVARQSAAFQACPHPLQPQHDAAQGQQPAARPPNGGGHDVVSCVVCVVCNPPLSHDGHNHNDDDGLCRDRPRTGRDDPND

InterPro domains:
  IPR007312 Phosphoesterase [PF04185] (42-188)
  IPR007312 Phosphoesterase [PTHR31956] (43-216)
  IPR017850 Alkaline-phosphatase-like, core domain superfamily [G3DSA:3.40.720.10] (10-213)

pLDDT: mean 79.43, std 20.9, range [25.95, 97.88]